Protein AF-A0A428Q8V4-F1 (afdb_monomer_lite)

Structure (mmCIF, N/CA/C/O backbone):
data_AF-A0A428Q8V4-F1
#
_entry.id   AF-A0A428Q8V4-F1
#
loop_
_atom_site.group_PDB
_atom_site.id
_atom_site.type_symbol
_atom_site.label_atom_id
_atom_site.label_alt_id
_atom_site.label_comp_id
_atom_site.label_asym_id
_atom_site.label_entity_id
_atom_site.label_seq_id
_atom_site.pdbx_PDB_ins_code
_atom_site.Cartn_x
_atom_site.Cartn_y
_atom_site.Cartn_z
_atom_site.occupancy
_atom_site.B_iso_or_equiv
_atom_site.auth_seq_id
_atom_site.auth_comp_id
_atom_site.auth_asym_id
_atom_site.auth_atom_id
_atom_site.pdbx_PDB_model_num
ATOM 1 N N . MET A 1 1 ? 21.895 -43.239 13.508 1.00 35.09 1 MET A N 1
ATOM 2 C CA . MET A 1 1 ? 21.664 -44.530 12.826 1.00 35.09 1 MET A CA 1
ATOM 3 C C . MET A 1 1 ? 20.387 -45.112 13.403 1.00 35.09 1 MET A C 1
ATOM 5 O O . MET A 1 1 ? 20.107 -44.777 14.545 1.00 35.09 1 MET A O 1
ATOM 9 N N . ASP A 1 2 ? 19.662 -45.888 12.592 1.00 26.00 2 ASP A N 1
ATOM 10 C CA . ASP A 1 2 ? 18.265 -46.369 12.733 1.00 26.00 2 ASP A CA 1
ATOM 11 C C . ASP A 1 2 ? 17.255 -45.372 12.103 1.00 26.00 2 ASP A C 1
ATOM 13 O O . ASP A 1 2 ? 16.998 -44.327 12.693 1.00 26.00 2 ASP A O 1
ATOM 17 N N . LEU A 1 3 ? 16.828 -45.439 10.816 1.00 24.33 3 LEU A N 1
ATOM 18 C CA . LEU A 1 3 ? 16.211 -46.515 9.981 1.00 24.33 3 LEU A CA 1
ATOM 19 C C . LEU A 1 3 ? 14.931 -47.042 10.673 1.00 24.33 3 LEU A C 1
ATOM 21 O O . LEU A 1 3 ? 15.019 -47.452 11.819 1.00 24.33 3 LEU A O 1
ATOM 25 N N . ILE A 1 4 ? 13.697 -46.999 10.139 1.00 26.09 4 ILE A N 1
ATOM 26 C CA . ILE A 1 4 ? 13.080 -47.538 8.895 1.00 26.09 4 ILE A CA 1
ATOM 27 C C . ILE A 1 4 ? 11.633 -46.957 8.871 1.00 26.09 4 ILE A C 1
ATOM 29 O O . ILE A 1 4 ? 11.017 -46.879 9.930 1.00 26.09 4 ILE A O 1
ATOM 33 N N . SER A 1 5 ? 11.186 -46.218 7.845 1.00 28.16 5 SER A N 1
ATOM 34 C CA . SER A 1 5 ? 10.314 -46.605 6.703 1.00 28.16 5 SER A CA 1
ATOM 35 C C . SER A 1 5 ? 9.019 -47.388 6.993 1.00 28.16 5 SER A C 1
ATOM 37 O O . SER A 1 5 ? 8.978 -48.210 7.897 1.00 28.16 5 SER A O 1
ATOM 39 N N . ASP A 1 6 ? 8.004 -47.100 6.156 1.00 26.20 6 ASP A N 1
ATOM 40 C CA . ASP A 1 6 ? 6.849 -47.924 5.719 1.00 26.20 6 ASP A CA 1
ATOM 41 C C . ASP A 1 6 ? 5.503 -47.184 5.876 1.00 26.20 6 ASP A C 1
ATOM 43 O O . ASP A 1 6 ? 5.259 -46.534 6.884 1.00 26.20 6 ASP A O 1
ATOM 47 N N . LEU A 1 7 ? 4.549 -47.201 4.940 1.00 25.17 7 LEU A N 1
ATOM 48 C CA . LEU A 1 7 ? 4.432 -47.819 3.616 1.00 25.17 7 LEU A CA 1
ATOM 49 C C . LEU A 1 7 ? 3.249 -47.143 2.884 1.00 25.17 7 LEU A C 1
ATOM 51 O O . LEU A 1 7 ? 2.347 -46.582 3.505 1.00 25.17 7 LEU A O 1
ATOM 55 N N . CYS A 1 8 ? 3.286 -47.210 1.555 1.00 25.08 8 CYS A N 1
ATOM 56 C CA . CYS A 1 8 ? 2.258 -46.788 0.599 1.00 25.08 8 CYS A CA 1
ATOM 57 C C . CYS A 1 8 ? 0.903 -47.502 0.812 1.00 25.08 8 CYS A C 1
ATOM 59 O O . CYS A 1 8 ? 0.906 -48.625 1.297 1.00 25.08 8 CYS A O 1
ATOM 61 N N . ASP A 1 9 ? -0.226 -46.945 0.340 1.00 25.14 9 ASP A N 1
ATOM 62 C CA . ASP A 1 9 ? -0.860 -47.417 -0.910 1.00 25.14 9 ASP A CA 1
ATOM 63 C C . ASP A 1 9 ? -2.085 -46.583 -1.367 1.00 25.14 9 ASP A C 1
ATOM 65 O O . ASP A 1 9 ? -2.703 -45.810 -0.639 1.00 25.14 9 ASP A O 1
ATOM 69 N N . THR A 1 10 ? -2.356 -46.771 -2.651 1.00 33.97 10 THR A N 1
ATOM 70 C CA . THR A 1 10 ? -3.153 -46.102 -3.678 1.00 33.97 10 THR A CA 1
ATOM 71 C C . THR A 1 10 ? -4.682 -46.283 -3.625 1.00 33.97 10 THR A C 1
ATOM 73 O O . THR A 1 10 ? -5.183 -47.324 -3.210 1.00 33.97 10 THR A O 1
ATOM 76 N N . ARG A 1 11 ? -5.434 -45.312 -4.192 1.00 23.89 11 ARG A N 1
ATOM 77 C CA . ARG A 1 11 ? -6.401 -45.489 -5.318 1.00 23.89 11 ARG A CA 1
ATOM 78 C C . ARG A 1 11 ? -7.173 -44.196 -5.659 1.00 23.89 11 ARG A C 1
ATOM 80 O O . ARG A 1 11 ? -7.637 -43.476 -4.787 1.00 23.89 11 ARG A O 1
ATOM 87 N N . SER A 1 12 ? -7.304 -43.935 -6.964 1.00 32.03 12 SER A N 1
ATOM 88 C CA . SER A 1 12 ? -8.074 -42.851 -7.615 1.00 32.03 12 SER A CA 1
ATOM 89 C C . SER A 1 12 ? -9.584 -43.188 -7.689 1.00 32.03 12 SER A C 1
ATOM 91 O O . SER A 1 12 ? -9.923 -44.363 -7.539 1.00 32.03 12 SER A O 1
ATOM 93 N N . PRO A 1 13 ? -10.495 -42.225 -7.967 1.00 29.62 13 PRO A N 1
ATOM 94 C CA . PRO A 1 13 ? -10.868 -41.985 -9.370 1.00 29.62 13 PRO A CA 1
ATOM 95 C C . PRO A 1 13 ? -11.155 -40.515 -9.755 1.00 29.62 13 PRO A C 1
ATOM 97 O O . PRO A 1 13 ? -11.486 -39.661 -8.938 1.00 29.62 13 PRO A O 1
ATOM 100 N N . ARG A 1 14 ? -11.055 -40.258 -11.067 1.00 30.27 14 ARG A N 1
ATOM 101 C CA . ARG A 1 14 ? -11.573 -39.087 -11.797 1.00 30.27 14 ARG A CA 1
ATOM 102 C C . ARG A 1 14 ? -13.083 -38.902 -11.580 1.00 30.27 14 ARG A C 1
ATOM 104 O O . ARG A 1 14 ? -13.797 -39.853 -11.868 1.00 30.27 14 ARG A O 1
ATOM 111 N N . THR A 1 15 ? -13.538 -37.670 -11.312 1.00 27.33 15 THR A N 1
ATOM 112 C CA . THR A 1 15 ? -14.607 -37.007 -12.096 1.00 27.33 15 THR A CA 1
ATOM 113 C C . THR A 1 15 ? -14.702 -35.502 -11.819 1.00 27.33 15 THR A C 1
ATOM 115 O O . THR A 1 15 ? -14.606 -35.056 -10.684 1.00 27.33 15 THR A O 1
ATOM 118 N N . GLU A 1 16 ? -14.959 -34.787 -12.913 1.00 26.05 16 GLU A N 1
ATOM 119 C CA . GLU A 1 16 ? -15.768 -33.571 -13.055 1.00 26.05 16 GLU A CA 1
ATOM 120 C C . GLU A 1 16 ? -15.261 -32.185 -12.632 1.00 26.05 16 GLU A C 1
ATOM 122 O O . GLU A 1 16 ? -14.952 -31.856 -11.491 1.00 26.05 16 GLU A O 1
ATOM 127 N N . ALA A 1 17 ? -15.266 -31.344 -13.669 1.00 33.75 17 ALA A N 1
ATOM 128 C CA . ALA A 1 17 ? -15.180 -29.907 -13.664 1.00 33.75 17 ALA A CA 1
ATOM 129 C C . ALA A 1 17 ? -16.224 -29.278 -12.738 1.00 33.75 17 ALA A C 1
ATOM 131 O O . ALA A 1 17 ? -17.420 -29.525 -12.871 1.00 33.75 17 ALA A O 1
ATOM 132 N N . ASN A 1 18 ? -15.777 -28.343 -11.904 1.00 27.55 18 ASN A N 1
ATOM 133 C CA . ASN A 1 18 ? -16.621 -27.221 -11.547 1.00 27.55 18 ASN A CA 1
ATOM 134 C C . ASN A 1 18 ? -15.783 -25.952 -11.391 1.00 27.55 18 ASN A C 1
ATOM 136 O O . ASN A 1 18 ? -14.827 -25.880 -10.621 1.00 27.55 18 ASN A O 1
ATOM 140 N N . SER A 1 19 ? -16.153 -24.959 -12.193 1.00 33.62 19 SER A N 1
ATOM 141 C CA . SER A 1 19 ? -15.633 -23.598 -12.210 1.00 33.62 19 SER A CA 1
ATOM 142 C C . SER A 1 19 ? -16.067 -22.884 -10.925 1.00 33.62 19 SER A C 1
ATOM 144 O O . SER A 1 19 ? -17.045 -22.140 -10.906 1.00 33.62 19 SER A O 1
ATOM 146 N N . GLY A 1 20 ? -15.336 -23.116 -9.839 1.00 24.53 20 GLY A N 1
ATOM 147 C CA . GLY A 1 20 ? -15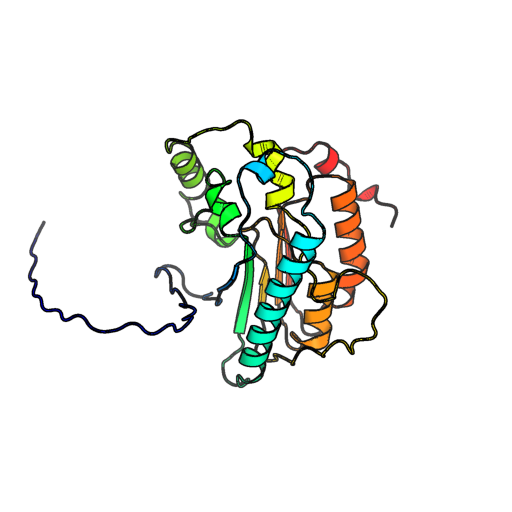.396 -22.311 -8.626 1.00 24.53 20 GLY A CA 1
ATOM 148 C C . GLY A 1 20 ? -14.075 -21.575 -8.469 1.00 24.53 20 GLY A C 1
ATOM 149 O O . GLY A 1 20 ? -13.034 -22.206 -8.315 1.00 24.53 20 GLY A O 1
ATOM 150 N N . LYS A 1 21 ? -14.092 -20.240 -8.514 1.00 28.53 21 LYS A N 1
ATOM 151 C CA . LYS A 1 21 ? -12.947 -19.424 -8.094 1.00 28.53 21 LYS A CA 1
ATOM 152 C C . LYS A 1 21 ? -12.754 -19.614 -6.588 1.00 28.53 21 LYS A C 1
ATOM 154 O O . LYS A 1 21 ? -13.303 -18.867 -5.790 1.00 28.53 21 LYS A O 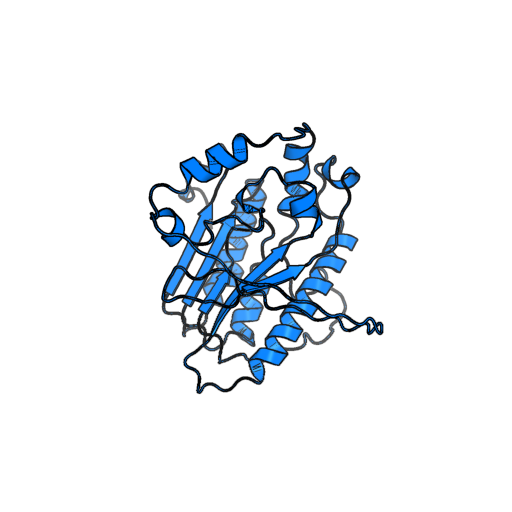1
ATOM 159 N N . THR A 1 22 ? -12.019 -20.646 -6.196 1.00 21.61 22 THR A N 1
ATOM 160 C CA . THR A 1 22 ? -11.589 -20.850 -4.813 1.00 21.61 22 THR A CA 1
ATOM 161 C C . THR A 1 22 ? -10.328 -20.034 -4.570 1.00 21.61 22 THR A C 1
ATOM 163 O O . THR A 1 22 ? -9.250 -20.409 -5.031 1.00 21.61 22 THR A O 1
ATOM 166 N N . CYS A 1 23 ? -10.453 -18.929 -3.836 1.00 24.70 23 CYS A N 1
ATOM 167 C CA . CYS A 1 23 ? -9.310 -18.293 -3.191 1.00 24.70 23 CYS A CA 1
ATOM 168 C C . CYS A 1 23 ? -8.783 -19.265 -2.126 1.00 24.70 23 CYS A C 1
ATOM 170 O O . CYS A 1 23 ? -9.461 -19.530 -1.134 1.00 24.70 23 CYS A O 1
ATOM 172 N N . ARG A 1 24 ? -7.603 -19.852 -2.353 1.00 23.28 24 ARG A N 1
ATOM 173 C CA . ARG A 1 24 ? -6.928 -20.685 -1.353 1.00 23.28 24 ARG A CA 1
ATOM 174 C C . ARG A 1 24 ? -6.189 -19.777 -0.372 1.00 23.28 24 ARG A C 1
ATOM 176 O O . ARG A 1 24 ? -5.237 -19.111 -0.759 1.00 23.28 24 ARG A O 1
ATOM 183 N N . LEU A 1 25 ? -6.603 -19.797 0.893 1.00 25.39 25 LEU A N 1
ATOM 184 C CA . LEU A 1 25 ? -5.755 -19.406 2.018 1.00 25.39 25 LEU A CA 1
ATOM 185 C C . LEU A 1 25 ? -4.621 -20.436 2.112 1.00 25.39 25 LEU A C 1
ATOM 187 O O . LEU A 1 25 ? -4.834 -21.565 2.550 1.00 25.39 25 LEU A O 1
ATOM 191 N N . SER A 1 26 ? -3.433 -20.091 1.625 1.00 29.64 26 SER A N 1
ATOM 192 C CA . SER A 1 26 ? -2.239 -20.914 1.808 1.00 29.64 26 SER A CA 1
ATOM 193 C C . SER A 1 26 ? -1.630 -20.618 3.177 1.00 29.64 26 SER A C 1
ATOM 195 O O . SER A 1 26 ? -1.032 -19.563 3.370 1.00 29.64 26 SER A O 1
ATOM 197 N N . ALA A 1 27 ? -1.773 -21.551 4.118 1.00 27.75 27 ALA A N 1
ATOM 198 C CA . ALA A 1 27 ? -0.956 -21.583 5.326 1.00 27.75 27 ALA A CA 1
ATOM 199 C C . ALA A 1 27 ? 0.460 -22.050 4.948 1.00 27.75 27 ALA A C 1
ATOM 201 O O . ALA A 1 27 ? 0.615 -23.129 4.372 1.00 27.75 27 ALA A O 1
ATOM 202 N N . LEU A 1 28 ? 1.485 -21.249 5.245 1.00 31.53 28 LEU A N 1
ATOM 203 C CA . LEU A 1 28 ? 2.886 -21.620 5.044 1.00 31.53 28 LEU A CA 1
ATOM 204 C C . LEU A 1 28 ? 3.621 -21.729 6.389 1.00 31.53 28 LEU A C 1
ATOM 206 O O . LEU A 1 28 ? 3.603 -20.799 7.182 1.00 31.53 28 LEU A O 1
ATOM 210 N N . SER A 1 29 ? 4.262 -22.893 6.555 1.00 28.73 29 SER A N 1
ATOM 211 C CA . SER A 1 29 ? 5.393 -23.310 7.409 1.00 28.73 29 SER A CA 1
ATOM 212 C C . SER A 1 29 ? 5.424 -22.987 8.926 1.00 28.73 29 SER A C 1
ATOM 214 O O . SER A 1 29 ? 5.207 -21.851 9.338 1.00 28.73 29 SER A O 1
ATOM 216 N N . PRO A 1 30 ? 5.789 -23.960 9.793 1.00 30.27 30 PRO A N 1
ATOM 217 C CA . PRO A 1 30 ? 5.655 -23.841 11.241 1.00 30.27 30 PRO A CA 1
ATOM 218 C C . PRO A 1 30 ? 6.962 -23.441 11.946 1.00 30.27 30 PRO A C 1
ATOM 220 O O . PRO A 1 30 ? 7.512 -24.257 12.671 1.00 30.27 30 PRO A O 1
ATOM 223 N N . VAL A 1 31 ? 7.467 -22.209 11.809 1.00 33.78 31 VAL A N 1
ATOM 224 C CA . VAL A 1 31 ? 8.467 -21.674 12.768 1.00 33.78 31 VAL A CA 1
ATOM 225 C C . VAL A 1 31 ? 8.355 -20.146 12.891 1.00 33.78 31 VAL A C 1
ATOM 227 O O . VAL A 1 31 ? 9.074 -19.410 12.220 1.00 33.78 31 VAL A O 1
ATOM 230 N N . CYS A 1 32 ? 7.413 -19.692 13.729 1.00 32.31 32 CYS A N 1
ATOM 231 C CA . CYS A 1 32 ? 7.571 -18.641 14.752 1.00 32.31 32 CYS A CA 1
ATOM 232 C C . CYS A 1 32 ? 6.211 -18.317 15.404 1.00 32.31 32 CYS A C 1
ATOM 234 O O . CYS A 1 32 ? 5.299 -17.804 14.764 1.00 32.31 32 CYS A O 1
ATOM 236 N N . ARG A 1 33 ? 6.089 -18.642 16.695 1.00 33.69 33 ARG A N 1
ATOM 237 C CA . ARG A 1 33 ? 5.094 -18.093 17.640 1.00 33.69 33 ARG A CA 1
ATOM 238 C C . ARG A 1 33 ? 5.435 -16.592 17.776 1.00 33.69 33 ARG A C 1
ATOM 240 O O . ARG A 1 33 ? 6.609 -16.310 17.970 1.00 33.69 33 ARG A O 1
ATOM 247 N N . ASP A 1 34 ? 4.613 -15.564 17.561 1.00 37.44 34 ASP A N 1
ATOM 248 C CA . ASP A 1 34 ? 3.190 -15.352 17.846 1.00 37.44 34 ASP A CA 1
ATOM 249 C C . ASP A 1 34 ? 2.567 -14.248 16.948 1.00 37.44 34 ASP A C 1
ATOM 251 O O . ASP A 1 34 ? 1.812 -13.403 17.420 1.00 37.44 34 ASP A O 1
ATOM 255 N N . TRP A 1 35 ? 2.850 -14.220 15.641 1.00 45.16 35 TRP A N 1
ATOM 256 C CA . TRP A 1 35 ? 2.216 -13.249 14.729 1.00 45.16 35 TRP A CA 1
ATOM 257 C C . TRP A 1 35 ? 1.820 -13.892 13.393 1.00 45.16 35 TRP A C 1
ATOM 259 O O . TRP A 1 35 ? 2.365 -13.586 12.337 1.00 45.16 35 TRP A O 1
ATOM 269 N N . GLN A 1 36 ? 0.850 -14.812 13.427 1.00 54.88 36 GLN A N 1
ATOM 270 C CA . GLN A 1 36 ? 0.144 -15.246 12.215 1.00 54.88 36 GLN A CA 1
ATOM 271 C C . GLN A 1 36 ? -0.863 -14.163 11.814 1.00 54.88 36 GLN A C 1
ATOM 273 O O . GLN A 1 36 ? -2.026 -14.186 12.213 1.00 54.88 36 GLN A O 1
ATOM 278 N N . HIS A 1 37 ? -0.406 -13.176 11.053 1.00 68.06 37 HIS A N 1
ATOM 279 C CA . HIS A 1 37 ? -1.291 -12.208 10.416 1.00 68.06 37 HIS A CA 1
ATOM 280 C C . HIS A 1 37 ? -1.802 -12.798 9.093 1.00 68.06 37 HIS A C 1
ATOM 282 O O . HIS A 1 37 ? -0.983 -13.183 8.257 1.00 68.06 37 HIS A O 1
ATOM 288 N N . PRO A 1 38 ? -3.121 -12.926 8.864 1.00 77.06 38 PRO A N 1
ATOM 289 C CA . PRO A 1 38 ? -3.621 -13.298 7.547 1.00 77.06 38 PRO A CA 1
ATOM 290 C C . PRO A 1 38 ? -3.198 -12.271 6.493 1.00 77.06 38 PRO A C 1
ATOM 292 O O . PRO A 1 38 ? -3.459 -11.074 6.627 1.00 77.06 38 PRO A O 1
ATOM 295 N N . SER A 1 39 ? -2.573 -12.778 5.430 1.00 82.69 39 SER A N 1
ATOM 296 C CA . SER A 1 39 ? -2.117 -11.994 4.285 1.00 82.69 39 SER A CA 1
ATOM 297 C C . SER A 1 39 ? -3.133 -12.051 3.149 1.00 82.69 39 SER A C 1
ATOM 299 O O . SER A 1 39 ? -3.530 -13.130 2.698 1.00 82.69 39 SER A O 1
ATOM 301 N N . PHE A 1 40 ? -3.573 -10.882 2.684 1.00 89.38 40 PHE A N 1
ATOM 302 C CA . PHE A 1 40 ? -4.499 -10.725 1.571 1.00 89.38 40 PHE A CA 1
ATOM 303 C C . PHE A 1 40 ? -3.778 -10.153 0.349 1.00 89.38 40 PHE A C 1
ATOM 305 O O . PHE A 1 40 ? -3.400 -8.981 0.298 1.00 89.38 40 PHE A O 1
ATOM 312 N N . ARG A 1 41 ? -3.613 -11.007 -0.662 1.00 88.56 41 ARG A N 1
ATOM 313 C CA . ARG A 1 41 ? -2.883 -10.705 -1.893 1.00 88.56 41 ARG A CA 1
ATOM 314 C C . ARG A 1 41 ? -3.844 -10.308 -3.014 1.00 88.56 41 ARG A C 1
ATOM 316 O O . ARG A 1 41 ? -4.677 -11.108 -3.434 1.00 88.56 41 ARG A O 1
ATOM 323 N N . ILE A 1 42 ? -3.698 -9.095 -3.539 1.00 90.62 42 ILE A N 1
ATOM 324 C CA . ILE A 1 42 ? -4.498 -8.576 -4.654 1.00 90.62 42 ILE A CA 1
ATOM 325 C C . ILE A 1 42 ? -3.732 -8.762 -5.963 1.00 90.62 42 ILE A C 1
ATOM 327 O O . ILE A 1 42 ? -2.735 -8.084 -6.221 1.00 90.62 42 ILE A O 1
ATOM 331 N N . GLU A 1 43 ? -4.232 -9.651 -6.818 1.00 91.31 43 GLU A N 1
ATOM 332 C CA . GLU A 1 43 ? -3.677 -9.875 -8.153 1.00 91.31 43 GLU A CA 1
ATOM 333 C C . GLU A 1 43 ? -4.217 -8.858 -9.167 1.00 91.31 43 GLU A C 1
ATOM 335 O O . GLU A 1 43 ? -5.388 -8.874 -9.547 1.00 91.31 43 GLU A O 1
ATOM 340 N N . LEU A 1 44 ? -3.344 -7.966 -9.625 1.00 90.56 44 LEU A N 1
ATOM 341 C CA . LEU A 1 44 ? -3.602 -6.964 -10.654 1.00 90.56 44 LEU A CA 1
ATOM 342 C C . LEU A 1 44 ? -3.467 -7.548 -12.067 1.00 90.56 44 LEU A C 1
ATOM 344 O O . LEU A 1 44 ? -3.054 -8.690 -12.274 1.00 90.56 44 LEU A O 1
ATOM 348 N N . ALA A 1 45 ? -3.804 -6.746 -13.081 1.00 89.38 45 ALA A N 1
ATOM 349 C CA . ALA A 1 45 ? -3.738 -7.193 -14.465 1.00 89.38 45 ALA A CA 1
ATOM 350 C C . ALA A 1 45 ? -2.301 -7.553 -14.883 1.00 89.38 45 ALA A C 1
ATOM 352 O O . ALA A 1 45 ? -1.351 -6.809 -14.624 1.00 89.38 45 ALA A O 1
ATOM 353 N N . ARG A 1 46 ? -2.163 -8.683 -15.583 1.00 87.19 46 ARG A N 1
ATOM 354 C CA . ARG A 1 46 ? -0.922 -9.105 -16.248 1.00 87.19 46 ARG A CA 1
ATOM 355 C C . ARG A 1 46 ? -0.518 -8.103 -17.331 1.00 87.19 46 ARG A C 1
ATOM 357 O O . ARG A 1 46 ? -1.381 -7.497 -17.967 1.00 87.19 46 ARG A O 1
ATOM 364 N N . TYR A 1 47 ? 0.781 -7.968 -17.559 1.00 79.94 47 TYR A N 1
ATOM 365 C CA . TYR A 1 47 ? 1.367 -7.186 -18.649 1.00 79.94 47 TYR A CA 1
ATOM 366 C C . TYR A 1 47 ? 2.414 -8.008 -19.404 1.00 79.94 47 TYR A C 1
ATOM 368 O O . TYR A 1 47 ? 2.716 -9.131 -19.020 1.00 79.94 47 TYR A O 1
ATOM 376 N N . THR A 1 48 ? 2.933 -7.492 -20.519 1.00 76.38 48 THR A N 1
ATOM 377 C CA . THR A 1 48 ? 3.835 -8.231 -21.424 1.00 76.38 48 THR A CA 1
ATOM 378 C C . THR A 1 48 ? 5.252 -7.656 -21.418 1.00 76.38 48 THR A C 1
ATOM 380 O O . THR A 1 48 ? 5.441 -6.465 -21.175 1.00 76.38 48 THR A O 1
ATOM 383 N N . CYS A 1 49 ? 6.263 -8.458 -21.771 1.00 66.12 49 CYS A N 1
ATOM 384 C CA . CYS A 1 49 ? 7.662 -8.006 -21.867 1.00 66.12 49 CYS A CA 1
ATOM 385 C C . CYS A 1 49 ? 7.882 -6.824 -22.830 1.00 66.12 49 CYS A C 1
ATOM 387 O O . CYS A 1 49 ? 8.829 -6.052 -22.661 1.00 66.12 49 CYS A O 1
ATOM 389 N N . SER A 1 50 ? 7.018 -6.656 -23.838 1.00 66.50 50 SER A N 1
ATOM 390 C CA . SER A 1 50 ? 7.052 -5.481 -24.717 1.00 66.50 50 SER A CA 1
ATOM 391 C C . SER A 1 50 ? 6.861 -4.186 -23.924 1.00 66.50 50 SER A C 1
ATOM 393 O O . SER A 1 50 ? 7.570 -3.222 -24.178 1.00 66.50 50 SER A O 1
ATOM 395 N N . THR A 1 51 ? 6.006 -4.196 -22.898 1.00 60.59 51 THR A N 1
ATOM 396 C CA . THR A 1 51 ? 5.781 -3.049 -22.001 1.00 60.59 51 THR A CA 1
ATOM 397 C C . THR A 1 51 ? 6.899 -2.844 -20.974 1.00 60.59 51 THR A C 1
ATOM 399 O O . THR A 1 51 ? 7.053 -1.747 -20.462 1.00 60.59 51 THR A O 1
ATOM 402 N N . CYS A 1 52 ? 7.739 -3.853 -20.715 1.00 63.25 52 CYS A N 1
ATOM 403 C CA . CYS A 1 52 ? 8.910 -3.728 -19.833 1.00 63.25 52 CYS A CA 1
ATOM 404 C C . CYS A 1 52 ? 10.060 -2.940 -20.466 1.00 63.25 52 CYS A C 1
ATOM 406 O O . CYS A 1 52 ? 10.921 -2.417 -19.768 1.00 63.25 52 CYS A O 1
ATOM 408 N N . SER A 1 53 ? 10.123 -2.913 -21.799 1.00 57.53 53 SER A N 1
ATOM 409 C CA . SER A 1 53 ? 11.250 -2.312 -22.522 1.00 57.53 53 SER A CA 1
ATOM 410 C C . SER A 1 53 ? 11.142 -0.787 -22.619 1.00 57.53 53 SER A C 1
ATOM 412 O O . SER A 1 53 ? 12.139 -0.126 -22.922 1.00 57.53 53 SER A O 1
ATOM 414 N N . TYR A 1 54 ? 9.953 -0.240 -22.352 1.00 60.22 54 TYR A N 1
ATOM 415 C CA . TYR A 1 54 ? 9.683 1.188 -22.396 1.00 60.22 54 TYR A CA 1
ATOM 416 C C . TYR A 1 54 ? 9.629 1.751 -20.974 1.00 60.22 54 TYR A C 1
ATOM 418 O O . TYR A 1 54 ? 8.964 1.172 -20.120 1.00 60.22 54 TYR A O 1
ATOM 426 N N . PRO A 1 55 ? 10.295 2.886 -20.713 1.00 58.88 55 PRO A N 1
ATOM 427 C CA . PRO A 1 55 ? 10.254 3.552 -19.416 1.00 58.88 55 PRO A CA 1
ATOM 428 C C . PRO A 1 55 ? 8.909 4.248 -19.156 1.00 58.88 55 PRO A C 1
ATOM 430 O O . PRO A 1 55 ? 8.789 4.975 -18.174 1.00 58.88 55 PRO A O 1
ATOM 433 N N . GLU A 1 56 ? 7.913 4.090 -20.026 1.00 61.66 56 GLU A N 1
ATOM 434 C CA . GLU A 1 56 ? 6.644 4.788 -19.882 1.00 61.66 56 GLU A CA 1
ATOM 435 C C . GLU A 1 56 ? 5.821 4.212 -18.716 1.00 61.66 56 GLU A C 1
ATOM 437 O O . GLU A 1 56 ? 5.811 2.995 -18.494 1.00 61.66 56 GLU A O 1
ATOM 442 N N . PRO A 1 57 ? 5.154 5.079 -17.934 1.00 68.25 57 PRO A N 1
ATOM 443 C CA . PRO A 1 57 ? 4.285 4.659 -16.841 1.00 68.25 57 PRO A CA 1
ATOM 444 C C . PRO A 1 57 ? 3.092 3.837 -17.351 1.00 68.25 57 PRO A C 1
ATOM 446 O O . PRO A 1 57 ? 2.843 3.723 -18.551 1.00 68.25 57 PRO A O 1
ATOM 449 N N . GLU A 1 58 ? 2.329 3.246 -16.427 1.00 78.06 58 GLU A N 1
ATOM 450 C CA . GLU A 1 58 ? 1.073 2.589 -16.793 1.00 78.06 58 GLU A CA 1
ATOM 451 C C . GLU A 1 58 ? 0.165 3.557 -17.563 1.00 78.06 58 GLU A C 1
ATOM 453 O O . GLU A 1 58 ? -0.120 4.657 -17.091 1.00 78.06 58 GLU A O 1
ATOM 458 N N . ASP A 1 59 ? -0.316 3.137 -18.735 1.00 82.50 59 ASP A N 1
ATOM 459 C CA . ASP A 1 59 ? -1.303 3.921 -19.469 1.00 82.50 59 ASP A CA 1
ATOM 460 C C . ASP A 1 59 ? -2.602 4.070 -18.653 1.00 82.50 59 ASP A C 1
ATOM 462 O O . ASP A 1 59 ? -2.933 3.252 -17.784 1.00 82.50 59 ASP A O 1
ATOM 466 N N . GLY A 1 60 ? -3.379 5.113 -18.952 1.00 83.69 60 GLY A N 1
ATOM 467 C CA . GLY A 1 60 ? -4.600 5.418 -18.204 1.00 83.69 60 GLY A CA 1
ATOM 468 C C . GLY A 1 60 ? -5.634 4.282 -18.201 1.00 83.69 60 GLY A C 1
ATOM 469 O O . GLY A 1 60 ? -6.365 4.122 -17.221 1.00 83.69 60 GLY A O 1
ATOM 470 N N . ALA A 1 61 ? -5.685 3.451 -19.250 1.00 86.00 61 ALA A N 1
ATOM 471 C CA . ALA A 1 61 ? -6.603 2.314 -19.313 1.00 86.00 61 ALA A CA 1
ATOM 472 C C . ALA A 1 61 ? -6.172 1.187 -18.359 1.00 86.00 61 ALA A C 1
ATOM 474 O O . ALA A 1 61 ? -7.008 0.609 -17.657 1.00 86.00 61 ALA A O 1
ATOM 475 N N . THR A 1 62 ? -4.870 0.916 -18.279 1.00 86.19 62 THR A N 1
ATOM 476 C CA . THR A 1 62 ? -4.258 -0.001 -17.318 1.00 86.19 62 THR A CA 1
ATOM 477 C C . THR A 1 62 ? -4.491 0.486 -15.893 1.00 86.19 62 THR A C 1
ATOM 479 O O . THR A 1 62 ? -4.958 -0.296 -15.061 1.00 86.19 62 THR A O 1
ATOM 482 N N . VAL A 1 63 ? -4.229 1.768 -15.610 1.00 86.25 63 VAL A N 1
ATOM 483 C CA . VAL A 1 63 ? -4.455 2.355 -14.279 1.00 86.25 63 VAL A CA 1
ATOM 484 C C . VAL A 1 63 ? -5.916 2.187 -13.869 1.00 86.25 63 VAL A C 1
ATOM 486 O O . VAL A 1 63 ? -6.201 1.655 -12.794 1.00 86.25 63 VAL A O 1
ATOM 489 N N . ALA A 1 64 ? -6.854 2.541 -14.753 1.00 86.69 64 ALA A N 1
ATOM 490 C CA . ALA A 1 64 ? -8.282 2.395 -14.494 1.00 86.69 64 ALA A CA 1
ATOM 491 C C . ALA A 1 64 ? -8.689 0.932 -14.252 1.00 86.69 64 ALA A C 1
ATOM 493 O O . ALA A 1 64 ? -9.501 0.650 -13.367 1.00 86.69 64 ALA A O 1
ATOM 494 N N . ARG A 1 65 ? -8.125 -0.017 -15.010 1.00 88.94 65 ARG A N 1
ATOM 495 C CA . ARG A 1 65 ? -8.381 -1.453 -14.828 1.00 88.94 65 ARG A CA 1
ATOM 496 C C . ARG A 1 65 ? -7.857 -1.953 -13.483 1.00 88.94 65 ARG A C 1
ATOM 498 O O . ARG A 1 65 ? -8.599 -2.617 -12.762 1.00 88.94 65 ARG A O 1
ATOM 505 N N . ASN A 1 66 ? -6.620 -1.620 -13.135 1.00 90.50 66 ASN A N 1
ATOM 506 C CA . ASN A 1 66 ? -5.997 -2.037 -11.881 1.00 90.50 66 ASN A CA 1
ATOM 507 C C . ASN A 1 66 ? -6.711 -1.427 -10.668 1.00 90.50 66 ASN A C 1
ATOM 509 O O . ASN A 1 66 ? -6.966 -2.143 -9.704 1.00 90.50 66 ASN A O 1
ATOM 513 N N . ASN A 1 67 ? -7.134 -0.161 -10.737 1.00 90.19 67 ASN A N 1
ATOM 514 C CA . ASN A 1 67 ? -7.906 0.468 -9.661 1.00 90.19 67 ASN A CA 1
ATOM 515 C C . ASN A 1 67 ? -9.292 -0.176 -9.496 1.00 90.19 67 ASN A C 1
ATOM 517 O O . ASN A 1 67 ? -9.764 -0.330 -8.373 1.00 90.19 67 ASN A O 1
ATOM 521 N N . ARG A 1 68 ? -9.938 -0.634 -10.583 1.00 89.56 68 ARG A N 1
ATOM 522 C CA . ARG A 1 68 ? -11.188 -1.414 -10.484 1.00 89.56 68 ARG A CA 1
ATOM 523 C C . ARG A 1 68 ? -10.980 -2.759 -9.790 1.00 89.56 68 ARG A C 1
ATOM 525 O O . ARG A 1 68 ? -11.789 -3.111 -8.937 1.00 89.56 68 ARG A O 1
ATOM 532 N N . ILE A 1 69 ? -9.920 -3.490 -10.148 1.00 92.00 69 ILE A N 1
ATOM 533 C CA . ILE A 1 69 ? -9.571 -4.773 -9.512 1.00 92.00 69 ILE A CA 1
ATOM 534 C C . ILE A 1 69 ? -9.306 -4.554 -8.023 1.00 92.00 69 ILE A C 1
ATOM 536 O O . ILE A 1 69 ? -9.937 -5.192 -7.184 1.00 92.00 69 ILE A O 1
ATOM 540 N N . PHE A 1 70 ? -8.430 -3.599 -7.713 1.00 91.94 70 PHE A N 1
ATOM 541 C CA . PHE A 1 70 ? -8.067 -3.228 -6.355 1.00 91.94 70 PHE A CA 1
ATOM 542 C C . PHE A 1 70 ? -9.291 -2.868 -5.511 1.00 91.94 70 PHE A C 1
ATOM 544 O O . PHE A 1 70 ? -9.525 -3.469 -4.464 1.00 91.94 70 PHE A O 1
ATOM 551 N N . LYS A 1 71 ? -10.122 -1.946 -6.009 1.00 90.94 71 LYS A N 1
ATOM 552 C CA . LYS A 1 71 ? -11.349 -1.527 -5.335 1.00 90.94 71 LYS A CA 1
ATOM 553 C C . LYS A 1 71 ? -12.282 -2.706 -5.080 1.00 90.94 71 LYS A C 1
ATOM 555 O O . LYS A 1 71 ? -12.759 -2.858 -3.966 1.00 90.94 71 LYS A O 1
ATOM 560 N N . SER A 1 72 ? -12.534 -3.536 -6.091 1.00 91.12 72 SER A N 1
ATOM 561 C CA . SER A 1 72 ? -13.427 -4.689 -5.944 1.00 91.12 72 SER A CA 1
ATOM 562 C C . SER A 1 72 ? -12.914 -5.681 -4.900 1.00 91.12 72 SER A C 1
ATOM 564 O O . SER A 1 72 ? -13.714 -6.200 -4.126 1.00 91.12 72 SER A O 1
ATOM 566 N N . ALA A 1 73 ? -11.604 -5.941 -4.875 1.00 93.50 73 ALA A N 1
ATOM 567 C CA . ALA A 1 73 ? -10.989 -6.871 -3.934 1.00 93.50 73 ALA A CA 1
ATOM 568 C C . ALA A 1 73 ? -11.061 -6.351 -2.492 1.00 93.50 73 ALA A C 1
ATOM 570 O O . ALA A 1 73 ? -11.495 -7.078 -1.603 1.00 93.50 73 ALA A O 1
ATOM 571 N N . ILE A 1 74 ? -10.700 -5.081 -2.274 1.00 93.38 74 ILE A N 1
ATOM 572 C CA . ILE A 1 74 ? -10.779 -4.445 -0.956 1.00 93.38 74 ILE A CA 1
ATOM 573 C C . ILE A 1 74 ? -12.224 -4.358 -0.475 1.00 93.38 74 ILE A C 1
ATOM 575 O O . ILE A 1 74 ? -12.502 -4.746 0.650 1.00 93.38 74 ILE A O 1
ATOM 579 N N . THR A 1 75 ? -13.163 -3.907 -1.311 1.00 92.00 75 THR A N 1
ATOM 580 C CA . THR A 1 75 ? -14.573 -3.820 -0.907 1.00 92.00 75 THR A CA 1
ATOM 581 C C . THR A 1 75 ? -15.123 -5.185 -0.496 1.00 92.00 75 THR A C 1
ATOM 583 O O . THR A 1 75 ? -15.690 -5.287 0.585 1.00 92.00 75 THR A O 1
ATOM 586 N N . GLY A 1 76 ? -14.883 -6.240 -1.284 1.00 92.50 76 GLY A N 1
ATOM 587 C CA . GLY A 1 76 ? -15.335 -7.588 -0.927 1.00 92.50 76 GLY A CA 1
ATOM 588 C C . GLY A 1 76 ? -14.694 -8.120 0.360 1.00 92.50 76 GLY A C 1
ATOM 589 O O . GLY A 1 76 ? -15.369 -8.749 1.170 1.00 92.50 76 GLY A O 1
ATOM 590 N N . LEU A 1 77 ? -13.409 -7.830 0.591 1.00 94.56 77 LEU A N 1
ATOM 591 C CA . LEU A 1 77 ? -12.743 -8.182 1.847 1.00 94.56 77 LEU A CA 1
ATOM 592 C C . LEU A 1 77 ? -13.393 -7.478 3.044 1.00 94.56 77 LEU A C 1
ATOM 594 O O . LEU A 1 77 ? -13.701 -8.127 4.041 1.00 94.56 77 LEU A O 1
ATOM 598 N N . LEU A 1 78 ? -13.613 -6.166 2.948 1.00 94.12 78 LEU A N 1
ATOM 599 C CA . LEU A 1 78 ? -14.198 -5.382 4.035 1.00 94.12 78 LEU A CA 1
ATOM 600 C C . LEU A 1 78 ? -15.647 -5.797 4.317 1.00 94.12 78 LEU A C 1
ATOM 602 O O . LEU A 1 78 ? -16.035 -5.865 5.476 1.00 94.12 78 LEU A O 1
ATOM 606 N N . GLU A 1 79 ? -16.431 -6.142 3.291 1.00 92.62 79 GLU A N 1
ATOM 607 C CA . GLU A 1 79 ? -17.778 -6.705 3.464 1.00 92.62 79 GLU A CA 1
ATOM 608 C C . GLU A 1 79 ? -17.741 -7.991 4.298 1.00 92.62 79 GLU A C 1
ATOM 610 O O . GLU A 1 79 ? -18.478 -8.109 5.277 1.00 92.62 79 GLU A O 1
ATOM 615 N N . VAL A 1 80 ? -16.833 -8.920 3.985 1.00 92.69 80 VAL A N 1
ATOM 616 C CA . VAL A 1 80 ? -16.660 -10.147 4.778 1.00 92.69 80 VAL A CA 1
ATOM 617 C C . VAL A 1 80 ? -16.250 -9.813 6.211 1.00 92.69 80 VAL A C 1
ATOM 619 O O . VAL A 1 80 ? -16.908 -10.262 7.148 1.00 92.69 80 VAL A O 1
ATOM 622 N N . LEU A 1 81 ? -15.213 -8.994 6.395 1.00 92.31 81 LEU A N 1
ATOM 623 C CA . LEU A 1 81 ? -14.693 -8.647 7.722 1.00 92.31 81 LEU A CA 1
ATOM 624 C C . LEU A 1 81 ? -15.691 -7.852 8.573 1.00 92.31 81 LEU A C 1
ATOM 626 O O . LEU A 1 81 ? -15.653 -7.949 9.797 1.00 92.31 81 LEU A O 1
ATOM 630 N N . SER A 1 82 ? -16.602 -7.100 7.951 1.00 92.31 82 SER A N 1
ATOM 631 C CA . SER A 1 82 ? -17.645 -6.349 8.661 1.00 92.31 82 SER A CA 1
ATOM 632 C C . SER A 1 82 ? -18.668 -7.254 9.351 1.00 92.31 82 SER A C 1
ATOM 634 O O . SER A 1 82 ? -19.286 -6.852 10.333 1.00 92.31 82 SER A O 1
ATOM 636 N N . SER A 1 83 ? -18.820 -8.492 8.868 1.00 90.31 83 SER A N 1
ATOM 637 C CA . SER A 1 83 ? -19.725 -9.487 9.453 1.00 90.31 83 SER A CA 1
ATOM 638 C C . SER A 1 83 ? -19.114 -10.274 10.617 1.00 90.31 83 SER A C 1
ATOM 640 O O . SER A 1 83 ? -19.820 -11.042 11.268 1.00 90.31 83 SER A O 1
ATOM 642 N N . TRP A 1 84 ? -17.811 -10.122 10.876 1.00 88.88 84 TRP A N 1
ATOM 643 C CA . TRP A 1 84 ? -17.125 -10.889 11.914 1.00 88.88 84 TRP A CA 1
ATOM 644 C C . TRP A 1 84 ? -17.314 -10.233 13.286 1.00 88.88 84 TRP A C 1
ATOM 646 O O . TRP A 1 84 ? -17.188 -9.017 13.440 1.00 88.88 84 TRP A O 1
ATOM 656 N N . ASP A 1 85 ? -17.601 -11.052 14.298 1.00 74.69 85 ASP A N 1
ATOM 657 C CA . ASP A 1 85 ? -17.863 -10.582 15.657 1.00 74.69 85 ASP A CA 1
ATOM 658 C C . ASP A 1 85 ? -16.576 -10.154 16.395 1.00 74.69 85 ASP A C 1
ATOM 660 O O . ASP A 1 85 ? -15.481 -10.682 16.184 1.00 74.69 85 ASP A O 1
ATOM 664 N N . ARG A 1 86 ? -16.716 -9.185 17.306 1.00 68.69 86 ARG A N 1
ATOM 665 C CA . ARG A 1 86 ? -15.640 -8.549 18.088 1.00 68.69 86 ARG A CA 1
ATOM 666 C C . ARG A 1 86 ? -15.076 -9.448 19.196 1.00 68.69 86 ARG A C 1
ATOM 668 O O . ARG A 1 86 ? -14.124 -9.060 19.869 1.00 68.69 86 ARG A O 1
ATOM 675 N N . THR A 1 87 ? -15.653 -10.626 19.404 1.00 65.44 87 THR A N 1
ATOM 676 C CA . THR A 1 87 ? -15.343 -11.541 20.512 1.00 65.44 87 THR A CA 1
ATOM 677 C C . THR A 1 87 ? -13.996 -12.262 20.376 1.00 65.44 87 THR A C 1
ATOM 679 O O . THR A 1 87 ? -13.491 -12.789 21.365 1.00 65.44 87 THR A O 1
ATOM 682 N N . HIS A 1 88 ? -13.359 -12.238 19.200 1.00 61.41 88 HIS A N 1
ATOM 683 C CA . HIS A 1 88 ? -12.166 -13.043 18.893 1.00 61.41 88 HIS A CA 1
ATOM 684 C C . HIS A 1 88 ? -10.802 -12.328 19.019 1.00 61.41 88 HIS A C 1
ATOM 686 O O . HIS A 1 88 ? -9.839 -12.732 18.377 1.00 61.41 88 HIS A O 1
ATOM 692 N N . GLY A 1 89 ? -10.668 -11.289 19.852 1.00 69.25 89 GLY A N 1
ATOM 693 C CA . GLY A 1 89 ? -9.340 -10.750 20.214 1.00 69.25 89 GLY A CA 1
ATOM 694 C C . GLY A 1 89 ? -8.640 -9.878 19.158 1.00 69.25 89 GLY A C 1
ATOM 695 O O . GLY A 1 89 ? -7.496 -9.485 19.364 1.00 69.25 89 GLY A O 1
ATOM 696 N N . GLY A 1 90 ? -9.337 -9.503 18.081 1.00 84.38 90 GLY A N 1
ATOM 697 C CA . GLY A 1 90 ? -8.841 -8.571 17.066 1.00 84.38 90 GLY A CA 1
ATOM 698 C C . GLY A 1 90 ? -7.966 -9.214 15.984 1.00 84.38 90 GLY A C 1
ATOM 699 O O . GLY A 1 90 ? -7.105 -10.045 16.249 1.00 84.38 90 GLY A O 1
ATOM 700 N N . LEU A 1 91 ? -8.182 -8.804 14.735 1.00 89.81 91 LEU A N 1
ATOM 701 C CA . LEU A 1 91 ? -7.480 -9.272 13.545 1.00 89.81 91 LEU A CA 1
ATOM 702 C C . LEU A 1 91 ? -6.361 -8.308 13.160 1.00 89.81 91 LEU A C 1
ATOM 704 O O . LEU A 1 91 ? -6.537 -7.091 13.175 1.00 89.81 91 LEU A O 1
ATOM 708 N N . SER A 1 92 ? -5.229 -8.855 12.741 1.00 90.31 92 SER A N 1
ATOM 709 C CA . SER A 1 92 ? -4.155 -8.088 12.115 1.00 90.31 92 SER A CA 1
ATOM 710 C C . SER A 1 92 ? -4.045 -8.502 10.656 1.00 90.31 92 SER A C 1
ATOM 712 O O . SER A 1 92 ? -3.827 -9.675 10.373 1.00 90.31 92 SER A O 1
ATOM 714 N N . LEU A 1 93 ? -4.270 -7.561 9.747 1.00 91.12 93 LEU A N 1
ATOM 715 C CA . LEU A 1 93 ? -4.432 -7.817 8.323 1.00 91.12 93 LEU A CA 1
ATOM 716 C C . LEU A 1 93 ? -3.243 -7.251 7.547 1.00 91.12 93 LEU A C 1
ATOM 718 O O . LEU A 1 93 ? -3.007 -6.044 7.575 1.00 91.12 93 LEU A O 1
ATOM 722 N N . GLU A 1 94 ? -2.546 -8.106 6.806 1.00 91.00 94 GLU A N 1
ATOM 723 C CA . GLU A 1 94 ? -1.584 -7.668 5.795 1.00 91.00 94 GLU A CA 1
ATOM 724 C C . GLU A 1 94 ? -2.284 -7.580 4.435 1.00 91.00 94 GLU A C 1
ATOM 726 O O . GLU A 1 94 ? -2.998 -8.502 4.037 1.00 91.00 94 GLU A O 1
ATOM 731 N N . VAL A 1 95 ? -2.083 -6.480 3.706 1.00 90.50 95 VAL A N 1
ATOM 732 C CA . VAL A 1 95 ? -2.605 -6.317 2.345 1.00 90.50 95 VAL A CA 1
ATOM 733 C C . VAL A 1 95 ? -1.475 -5.979 1.390 1.00 90.50 95 VAL A C 1
ATOM 735 O O . VAL A 1 95 ? -0.742 -5.009 1.577 1.00 90.50 95 VAL A O 1
ATOM 738 N N . THR A 1 96 ? -1.385 -6.748 0.310 1.00 88.12 96 THR A N 1
ATOM 739 C CA . THR A 1 96 ? -0.393 -6.550 -0.749 1.00 88.12 96 THR A CA 1
ATOM 740 C C . THR A 1 96 ? -1.054 -6.525 -2.121 1.00 88.12 96 THR A C 1
ATOM 742 O O . THR A 1 96 ? -2.121 -7.103 -2.333 1.00 88.12 96 THR A O 1
ATOM 745 N N . ALA A 1 97 ? -0.423 -5.848 -3.079 1.00 88.69 97 ALA A N 1
ATOM 746 C CA . ALA A 1 97 ? -0.863 -5.821 -4.467 1.00 88.69 97 ALA A CA 1
ATOM 747 C C . ALA A 1 97 ? 0.303 -6.147 -5.400 1.00 88.69 97 ALA A C 1
ATOM 749 O O . ALA A 1 97 ? 1.422 -5.685 -5.199 1.00 88.69 97 ALA A O 1
ATOM 750 N N . LEU A 1 98 ? 0.030 -6.920 -6.446 1.00 87.25 98 LEU A N 1
ATOM 751 C CA . LEU A 1 98 ? 1.005 -7.245 -7.490 1.00 87.25 98 LEU A CA 1
ATOM 752 C C . LEU A 1 98 ? 0.321 -7.686 -8.769 1.00 87.25 98 LEU A C 1
ATOM 754 O O . LEU A 1 98 ? -0.754 -8.276 -8.753 1.00 87.25 98 LEU A O 1
ATOM 758 N N . SER A 1 99 ? 0.988 -7.472 -9.887 1.00 85.81 99 SER A N 1
ATOM 759 C CA . SER A 1 99 ? 0.688 -8.173 -11.124 1.00 85.81 99 SER A CA 1
ATOM 760 C C . SER A 1 99 ? 1.430 -9.512 -11.135 1.00 85.81 99 SER A C 1
ATOM 762 O O . SER A 1 99 ? 2.601 -9.545 -10.759 1.00 85.81 99 SER A O 1
ATOM 764 N N . PRO A 1 100 ? 0.841 -10.614 -11.630 1.00 84.81 100 PRO A N 1
ATOM 765 C CA . PRO A 1 100 ? 1.596 -11.851 -11.848 1.00 84.81 100 PRO A CA 1
ATOM 766 C C . PRO A 1 100 ? 2.848 -11.640 -12.719 1.00 84.81 100 PRO A C 1
ATOM 768 O O . PRO A 1 100 ? 3.869 -12.295 -12.531 1.00 84.81 100 PRO A O 1
ATOM 771 N N . SER A 1 101 ? 2.794 -10.661 -13.623 1.00 80.81 101 SER A N 1
ATOM 772 C CA . SER A 1 101 ? 3.912 -10.273 -14.479 1.00 80.81 101 SER A CA 1
ATOM 773 C C . SER A 1 101 ? 5.061 -9.588 -13.730 1.00 80.81 101 SER A C 1
ATOM 775 O O . SER A 1 101 ? 6.170 -9.560 -14.256 1.00 80.81 101 SER A O 1
ATOM 777 N N . ASP A 1 102 ? 4.833 -9.080 -12.510 1.00 79.00 102 ASP A N 1
ATOM 778 C CA . ASP A 1 102 ? 5.904 -8.549 -11.657 1.00 79.00 102 ASP A CA 1
ATOM 779 C C . ASP A 1 102 ? 6.907 -9.675 -11.351 1.00 79.00 102 ASP A C 1
ATOM 781 O O . ASP A 1 102 ? 8.104 -9.514 -11.559 1.00 79.00 102 ASP A O 1
ATOM 785 N N . VAL A 1 103 ? 6.420 -10.863 -10.976 1.00 75.81 103 VAL A N 1
ATOM 786 C CA . VAL A 1 103 ? 7.270 -12.035 -10.693 1.00 75.81 103 VAL A CA 1
ATOM 787 C C . VAL A 1 103 ? 7.896 -12.597 -11.974 1.00 75.81 103 VAL A C 1
ATOM 789 O O . VAL A 1 103 ? 9.061 -12.979 -11.981 1.00 75.81 103 VAL A O 1
ATOM 792 N N . GLU A 1 104 ? 7.145 -12.631 -13.076 1.00 76.12 104 GLU A N 1
ATOM 793 C CA . GLU A 1 104 ? 7.612 -13.219 -14.342 1.00 76.12 104 GLU A CA 1
ATOM 794 C C . GLU A 1 104 ? 8.698 -12.388 -15.024 1.00 76.12 104 GLU A C 1
ATOM 796 O O . GLU A 1 104 ? 9.614 -12.936 -15.632 1.00 76.12 104 GLU A O 1
ATOM 801 N N . HIS A 1 105 ? 8.588 -11.062 -14.955 1.00 71.44 105 HIS A N 1
ATOM 802 C CA . HIS A 1 105 ? 9.510 -10.154 -15.637 1.00 71.44 105 HIS A CA 1
ATOM 803 C C . HIS A 1 105 ? 10.614 -9.632 -14.711 1.00 71.44 105 HIS A C 1
ATOM 805 O O . HIS A 1 105 ? 11.651 -9.162 -15.191 1.00 71.44 105 HIS A O 1
ATOM 811 N N . HIS A 1 106 ? 10.407 -9.727 -13.394 1.00 69.50 106 HIS A N 1
ATOM 812 C CA . HIS A 1 106 ? 11.353 -9.294 -12.371 1.00 69.50 106 HIS A CA 1
ATOM 813 C C . HIS A 1 106 ? 11.729 -10.429 -11.416 1.00 69.50 106 HIS A C 1
ATOM 815 O O . HIS A 1 106 ? 12.020 -10.197 -10.248 1.00 69.50 106 HIS A O 1
ATOM 821 N N . SER A 1 107 ? 11.833 -11.652 -11.938 1.00 60.81 107 SER A N 1
ATOM 822 C CA . SER A 1 107 ? 12.304 -12.835 -11.200 1.00 60.81 107 SER A CA 1
ATOM 823 C C . SER A 1 107 ? 13.712 -12.682 -10.600 1.00 60.81 107 SER A C 1
ATOM 825 O O . SER A 1 107 ? 14.154 -13.529 -9.831 1.00 60.81 107 SER A O 1
ATOM 827 N N . TYR A 1 108 ? 14.441 -11.622 -10.967 1.00 63.97 108 TYR A N 1
ATOM 828 C CA . TYR A 1 108 ? 15.744 -11.264 -10.406 1.00 63.97 108 TYR A CA 1
ATOM 829 C C . TYR A 1 108 ? 15.670 -10.641 -9.017 1.00 63.97 108 TYR A C 1
ATOM 831 O O . TYR A 1 108 ? 16.704 -10.620 -8.346 1.00 63.97 108 TYR A O 1
ATOM 839 N N . GLU A 1 109 ? 14.502 -10.140 -8.614 1.00 69.25 109 GLU A N 1
ATOM 840 C CA . GLU A 1 109 ? 14.247 -9.550 -7.303 1.00 69.25 109 GLU A CA 1
ATOM 841 C C . GLU A 1 109 ? 13.979 -10.677 -6.299 1.00 69.25 109 GLU A C 1
ATOM 843 O O . GLU A 1 109 ? 12.908 -11.291 -6.357 1.00 69.25 109 GLU A O 1
ATOM 848 N N . PRO A 1 110 ? 14.926 -10.998 -5.395 1.00 66.88 110 PRO A N 1
ATOM 849 C CA . PRO A 1 110 ? 14.727 -12.066 -4.421 1.00 66.88 110 PRO A CA 1
ATOM 850 C C . PRO A 1 110 ? 13.485 -11.832 -3.558 1.00 66.88 110 PRO A C 1
ATOM 852 O O . PRO A 1 110 ? 12.798 -12.791 -3.236 1.00 66.88 110 PRO A O 1
ATOM 855 N N . GLU A 1 111 ? 13.165 -10.571 -3.257 1.00 70.19 111 GLU A N 1
ATOM 856 C CA . GLU A 1 111 ? 12.014 -10.146 -2.455 1.00 70.19 111 GLU A CA 1
ATOM 857 C C . GLU A 1 111 ? 10.661 -10.450 -3.115 1.00 70.19 111 GLU A C 1
ATOM 859 O O . GLU A 1 111 ? 9.665 -10.621 -2.418 1.00 70.19 111 GLU A O 1
ATOM 864 N N . LEU A 1 112 ? 10.617 -10.550 -4.450 1.00 68.88 112 LEU A N 1
ATOM 865 C CA . LEU A 1 112 ? 9.405 -10.926 -5.189 1.00 68.88 112 LEU A CA 1
ATOM 866 C C . LEU A 1 112 ? 9.194 -12.443 -5.238 1.00 68.88 112 LEU A C 1
ATOM 868 O O . LEU A 1 112 ? 8.132 -12.904 -5.676 1.00 68.88 112 LEU A O 1
ATOM 872 N N . ALA A 1 113 ? 10.198 -13.226 -4.834 1.00 66.00 113 ALA A N 1
ATOM 873 C CA . ALA A 1 113 ? 10.107 -14.673 -4.830 1.00 66.00 113 ALA A CA 1
ATOM 874 C C . ALA A 1 113 ? 9.102 -15.137 -3.769 1.00 66.00 113 ALA A C 1
ATOM 876 O O . ALA A 1 113 ? 9.071 -14.650 -2.641 1.00 66.00 113 ALA A O 1
ATOM 877 N N . HIS A 1 114 ? 8.269 -16.113 -4.128 1.00 63.12 114 HIS A N 1
ATOM 878 C CA . HIS A 1 114 ? 7.226 -16.607 -3.228 1.00 63.12 114 HIS A CA 1
ATOM 879 C C . HIS A 1 114 ? 7.790 -17.273 -1.961 1.00 63.12 114 HIS A C 1
ATOM 881 O O . HIS A 1 114 ? 7.113 -17.324 -0.940 1.00 63.12 114 HIS A O 1
ATOM 887 N N . ASP A 1 115 ? 9.025 -17.767 -2.038 1.00 63.66 115 ASP A N 1
ATOM 888 C CA . ASP A 1 115 ? 9.770 -18.408 -0.958 1.00 63.66 115 ASP A CA 1
ATOM 889 C C . ASP A 1 115 ? 10.727 -17.446 -0.236 1.00 63.66 115 ASP A C 1
ATOM 891 O O . ASP A 1 115 ? 11.611 -17.905 0.490 1.00 63.66 115 ASP A O 1
ATOM 895 N N . TYR A 1 116 ? 10.594 -16.128 -0.441 1.00 66.88 116 TYR A N 1
ATOM 896 C CA . TYR A 1 116 ? 11.477 -15.164 0.203 1.00 66.88 116 TYR A CA 1
ATOM 897 C C . TYR A 1 116 ? 11.266 -15.174 1.727 1.00 66.88 116 TYR A C 1
ATOM 899 O O . TYR A 1 116 ? 10.162 -14.880 2.196 1.00 66.88 116 TYR A O 1
ATOM 907 N N . PRO A 1 117 ? 12.300 -15.526 2.514 1.00 62.91 117 PRO A N 1
ATOM 908 C CA . PRO A 1 117 ? 12.119 -15.867 3.922 1.00 62.91 117 PRO A CA 1
ATOM 909 C C . PRO A 1 117 ? 12.109 -14.651 4.858 1.00 62.91 117 PRO A C 1
ATOM 911 O O . PRO A 1 117 ? 11.898 -14.836 6.051 1.00 62.91 117 PRO A O 1
ATOM 914 N N . PHE A 1 118 ? 12.342 -13.435 4.343 1.00 68.12 118 PHE A N 1
ATOM 915 C CA . PHE A 1 118 ? 12.356 -12.198 5.134 1.00 68.12 118 PHE A CA 1
ATOM 916 C C . PHE A 1 118 ? 11.172 -11.318 4.748 1.00 68.12 118 PHE A C 1
ATOM 918 O O . PHE A 1 118 ? 11.224 -10.606 3.746 1.00 68.12 118 PHE A O 1
ATOM 925 N N . GLN A 1 119 ? 10.099 -11.368 5.528 1.00 63.84 119 GLN A N 1
ATOM 926 C CA . GLN A 1 119 ? 8.897 -10.565 5.280 1.00 63.84 119 GLN A CA 1
ATOM 927 C C . GLN A 1 119 ? 8.772 -9.420 6.281 1.00 63.84 119 GLN A C 1
ATOM 929 O O . GLN A 1 119 ? 8.183 -8.387 5.964 1.00 63.84 119 GLN A O 1
ATOM 934 N N . LEU A 1 120 ? 9.374 -9.584 7.457 1.00 63.47 120 LEU A N 1
ATOM 935 C CA . LEU A 1 120 ? 9.369 -8.622 8.544 1.00 63.47 120 LEU A CA 1
ATOM 936 C C . LEU A 1 120 ? 10.806 -8.259 8.961 1.00 63.47 120 LEU A C 1
ATOM 938 O O . LEU A 1 120 ? 11.774 -8.942 8.628 1.00 63.47 120 LEU A O 1
ATOM 942 N N . GLU A 1 121 ? 10.959 -7.144 9.671 1.00 58.88 121 GLU A N 1
ATOM 943 C CA . GLU A 1 121 ? 12.258 -6.691 10.201 1.00 58.88 121 GLU A CA 1
ATOM 944 C C . GLU A 1 121 ? 12.827 -7.695 11.210 1.00 58.88 121 GLU A C 1
ATOM 946 O O . GLU A 1 121 ? 14.016 -7.991 11.197 1.00 58.88 121 GLU A O 1
ATOM 951 N N . GLU A 1 122 ? 11.947 -8.324 11.978 1.00 65.25 122 GLU A N 1
ATOM 952 C CA . GLU A 1 122 ? 12.238 -9.387 12.933 1.00 65.25 122 GLU A CA 1
ATOM 953 C C . GLU A 1 122 ? 12.821 -10.646 12.258 1.00 65.25 122 GLU A C 1
ATOM 955 O O . GLU A 1 122 ? 13.546 -11.421 12.882 1.00 65.25 122 GLU A O 1
ATOM 960 N N . ASP A 1 123 ? 12.560 -10.853 10.961 1.00 62.41 123 ASP A N 1
ATOM 961 C CA . ASP A 1 123 ? 13.171 -11.950 10.206 1.00 62.41 123 ASP A CA 1
ATOM 962 C C . ASP A 1 123 ? 14.651 -11.671 9.888 1.00 62.41 123 ASP A C 1
ATOM 964 O O . ASP A 1 123 ? 15.418 -12.613 9.675 1.00 62.41 123 ASP A O 1
ATOM 968 N N . LEU A 1 124 ? 15.073 -10.396 9.879 1.00 60.09 124 LEU A N 1
ATOM 969 C CA . LEU A 1 124 ? 16.464 -9.991 9.629 1.00 60.09 124 LEU A CA 1
ATOM 970 C C . LEU A 1 124 ? 17.388 -10.320 10.807 1.00 60.09 124 LEU A C 1
ATOM 972 O O . LEU A 1 124 ? 18.587 -10.504 10.605 1.00 60.09 124 LEU A O 1
ATOM 976 N N . GLU A 1 125 ? 16.839 -10.436 12.019 1.00 60.31 125 GLU A N 1
ATOM 977 C CA . GLU A 1 125 ? 17.588 -10.807 13.227 1.00 60.31 125 GLU A CA 1
ATOM 978 C C . GLU A 1 125 ? 18.008 -12.290 13.232 1.00 60.31 125 GLU A C 1
ATOM 980 O O . GLU A 1 125 ? 18.822 -12.719 14.056 1.00 60.31 125 GLU A O 1
ATOM 985 N N . ARG A 1 126 ? 17.508 -13.097 12.284 1.00 58.16 126 ARG A N 1
ATOM 986 C CA . ARG A 1 126 ? 17.907 -14.501 12.122 1.00 58.16 126 ARG A CA 1
ATOM 987 C C . ARG A 1 126 ? 19.264 -14.596 11.418 1.00 58.16 126 ARG A C 1
ATOM 989 O O . ARG A 1 126 ? 19.372 -14.477 10.197 1.00 58.16 126 ARG A O 1
ATOM 996 N N . SER A 1 127 ? 20.309 -14.861 12.202 1.00 43.94 127 SER A N 1
ATOM 997 C CA . SER A 1 127 ? 21.639 -15.242 11.711 1.00 43.94 127 SER A CA 1
ATOM 998 C C . SER A 1 127 ? 21.772 -16.774 11.627 1.00 43.94 127 SER A C 1
ATOM 1000 O O . SER A 1 127 ? 21.417 -17.440 12.602 1.00 43.94 127 SER A O 1
ATOM 1002 N N . PRO A 1 128 ? 22.292 -17.363 10.530 1.00 53.09 128 PRO A N 1
ATOM 1003 C CA . PRO A 1 128 ? 22.697 -16.758 9.261 1.00 53.09 128 PRO A CA 1
ATOM 1004 C C . PRO A 1 128 ? 21.511 -16.772 8.277 1.00 53.09 128 PRO A C 1
ATOM 1006 O O . PRO A 1 128 ? 20.871 -17.803 8.082 1.00 53.09 128 PRO A O 1
ATOM 1009 N N . GLY A 1 129 ? 21.157 -15.630 7.684 1.00 67.75 129 GLY A N 1
ATOM 1010 C CA . GLY A 1 129 ? 19.910 -15.548 6.914 1.00 67.75 129 GLY A CA 1
ATOM 1011 C C . GLY A 1 129 ? 19.976 -14.608 5.726 1.00 67.75 129 GLY A C 1
ATOM 1012 O O . GLY A 1 129 ? 19.977 -15.055 4.580 1.00 67.75 129 GLY A O 1
ATOM 1013 N N . PHE A 1 130 ? 19.982 -13.300 5.984 1.00 65.31 130 PHE A N 1
ATOM 1014 C CA . PHE A 1 130 ? 19.733 -12.304 4.939 1.00 65.31 130 PHE A CA 1
ATOM 1015 C C . PHE A 1 130 ? 20.805 -12.301 3.844 1.00 65.31 130 PHE A C 1
ATOM 1017 O O . PHE A 1 130 ? 20.502 -12.542 2.674 1.00 65.31 130 PHE A O 1
ATOM 1024 N N . ALA A 1 131 ? 22.067 -12.085 4.228 1.00 68.81 131 ALA A N 1
ATOM 1025 C CA . ALA A 1 131 ? 23.179 -12.033 3.282 1.00 68.81 131 ALA A CA 1
ATOM 1026 C C . ALA A 1 131 ? 23.346 -13.365 2.535 1.00 68.81 131 ALA A C 1
ATOM 1028 O O . ALA A 1 131 ? 23.450 -13.371 1.315 1.00 68.81 131 ALA A O 1
ATOM 1029 N N . GLU A 1 132 ? 23.282 -14.494 3.244 1.00 72.19 132 GLU A N 1
ATOM 1030 C CA . GLU A 1 132 ? 23.436 -15.827 2.652 1.00 72.19 132 GLU A CA 1
ATOM 1031 C C . GLU A 1 132 ? 22.305 -16.165 1.671 1.00 72.19 132 GLU A C 1
ATOM 1033 O O . GLU A 1 132 ? 22.561 -16.665 0.576 1.00 72.19 132 GLU A O 1
ATOM 1038 N N . CYS A 1 133 ? 21.054 -15.843 2.010 1.00 71.81 133 CYS A N 1
ATOM 1039 C CA . CYS A 1 133 ? 19.921 -16.044 1.113 1.00 71.81 133 CYS A CA 1
ATOM 1040 C C . CYS A 1 133 ? 20.051 -15.197 -0.157 1.00 71.81 133 CYS A C 1
ATOM 1042 O O . CYS A 1 133 ? 19.820 -15.708 -1.255 1.00 71.81 133 CYS A O 1
ATOM 1044 N N . HIS A 1 134 ? 20.445 -13.926 -0.022 1.00 70.00 134 HIS A N 1
ATOM 1045 C CA . HIS A 1 134 ? 20.705 -13.043 -1.161 1.00 70.00 134 HIS A CA 1
ATOM 1046 C C . HIS A 1 134 ? 21.859 -13.554 -2.020 1.00 70.00 134 HIS A C 1
ATOM 1048 O O . HIS A 1 134 ? 21.710 -13.632 -3.238 1.00 70.00 134 HIS A O 1
ATOM 1054 N N . THR A 1 135 ? 22.967 -13.989 -1.414 1.00 73.06 135 THR A N 1
ATOM 1055 C CA . THR A 1 135 ? 24.101 -14.598 -2.126 1.00 73.06 135 THR A CA 1
ATOM 1056 C C . THR A 1 135 ? 23.682 -15.870 -2.863 1.00 73.06 135 THR A C 1
ATOM 1058 O O . THR A 1 135 ? 24.000 -16.026 -4.042 1.00 73.06 135 THR A O 1
ATOM 1061 N N . ARG A 1 136 ? 22.913 -16.755 -2.217 1.00 72.31 136 ARG A N 1
ATOM 1062 C CA . ARG A 1 136 ? 22.407 -17.996 -2.822 1.00 72.31 136 ARG A CA 1
ATOM 1063 C C . ARG A 1 136 ? 21.488 -17.711 -4.005 1.00 72.31 136 ARG A C 1
ATOM 1065 O O . ARG A 1 136 ? 21.705 -18.256 -5.081 1.00 72.31 136 ARG A O 1
ATOM 1072 N N . LYS A 1 137 ? 20.504 -16.821 -3.837 1.00 68.19 137 LYS A N 1
ATOM 1073 C CA . LYS A 1 137 ? 19.598 -16.417 -4.924 1.00 68.19 137 LYS A CA 1
ATOM 1074 C C . LYS A 1 137 ? 20.362 -15.708 -6.047 1.00 68.19 137 LYS A C 1
ATOM 1076 O O . LYS A 1 137 ? 19.996 -15.863 -7.210 1.00 68.19 137 LYS A O 1
ATOM 1081 N N . ALA A 1 138 ? 21.401 -14.928 -5.740 1.00 66.12 138 ALA A N 1
ATOM 1082 C CA . ALA A 1 138 ? 22.242 -14.262 -6.738 1.00 66.12 138 ALA A CA 1
ATOM 1083 C C . ALA A 1 138 ? 23.090 -15.246 -7.563 1.00 66.12 138 ALA A C 1
ATOM 1085 O O . ALA A 1 138 ? 23.376 -14.960 -8.724 1.00 66.12 138 ALA A O 1
ATOM 1086 N N . ALA A 1 139 ? 23.450 -16.398 -6.989 1.00 67.56 139 ALA A N 1
ATOM 1087 C CA . ALA A 1 139 ? 24.208 -17.455 -7.657 1.00 67.56 139 ALA A CA 1
ATOM 1088 C C . ALA A 1 139 ? 23.360 -18.355 -8.581 1.00 67.56 139 ALA A C 1
ATOM 1090 O O . ALA A 1 139 ? 23.923 -19.111 -9.373 1.00 67.56 139 ALA A O 1
ATOM 1091 N N . GLU A 1 140 ? 22.025 -18.293 -8.507 1.00 67.62 140 GLU A N 1
ATOM 1092 C CA . GLU A 1 140 ? 21.149 -19.043 -9.414 1.00 67.62 140 GLU A CA 1
ATOM 1093 C C . GLU A 1 140 ? 21.336 -18.567 -10.874 1.00 67.62 140 GLU A C 1
ATOM 1095 O O . GLU A 1 140 ? 21.436 -17.359 -11.112 1.00 67.62 140 GLU A O 1
ATOM 1100 N N . PRO A 1 141 ? 21.384 -19.476 -11.873 1.00 55.91 141 PRO A N 1
ATOM 1101 C CA . PRO A 1 141 ? 21.529 -19.105 -13.278 1.00 55.91 141 PRO A CA 1
ATOM 1102 C C . PRO A 1 141 ? 20.390 -18.186 -13.729 1.00 55.91 141 PRO A C 1
ATOM 1104 O O . PRO A 1 141 ? 19.217 -18.553 -13.732 1.00 55.91 141 PRO A O 1
ATOM 1107 N N . ARG A 1 142 ? 20.755 -16.967 -14.118 1.00 59.62 142 ARG A N 1
ATOM 1108 C CA . ARG A 1 142 ? 19.841 -15.854 -14.383 1.00 59.62 142 ARG A CA 1
ATOM 1109 C C . ARG A 1 142 ? 19.923 -15.472 -15.863 1.00 59.62 142 ARG A C 1
ATOM 1111 O O . ARG A 1 142 ? 21.010 -15.188 -16.360 1.00 59.62 142 ARG A O 1
ATOM 1118 N N . VAL A 1 143 ? 18.793 -15.427 -16.579 1.00 49.56 143 VAL A N 1
ATOM 1119 C CA . VAL A 1 143 ? 18.729 -14.988 -17.995 1.00 49.56 143 VAL A CA 1
ATOM 1120 C C . VAL A 1 143 ? 18.815 -13.456 -18.072 1.00 49.56 143 VAL A C 1
ATOM 1122 O O . VAL A 1 143 ? 17.858 -12.764 -18.419 1.00 49.56 143 VAL A O 1
ATOM 1125 N N . PHE A 1 144 ? 19.958 -12.899 -17.673 1.00 43.72 144 PHE A N 1
ATOM 1126 C CA . PHE A 1 144 ? 20.158 -11.458 -17.556 1.00 43.72 144 PHE A CA 1
ATOM 1127 C C . PHE A 1 144 ? 19.792 -10.747 -18.867 1.00 43.72 144 PHE A C 1
ATOM 1129 O O . PHE A 1 144 ? 20.407 -10.975 -19.908 1.00 43.72 144 PHE A O 1
ATOM 1136 N N . SER A 1 145 ? 18.788 -9.867 -18.827 1.00 50.94 145 SER A N 1
ATOM 1137 C CA . SER A 1 145 ? 18.492 -8.977 -19.947 1.00 50.94 145 SER A CA 1
ATOM 1138 C C . SER A 1 145 ? 18.595 -7.527 -19.485 1.00 50.94 145 SER A C 1
ATOM 1140 O O . SER A 1 145 ? 17.937 -7.113 -18.531 1.00 50.94 145 SER A O 1
ATOM 1142 N N . ASN A 1 146 ? 19.378 -6.723 -20.209 1.00 46.38 146 ASN A N 1
ATOM 1143 C CA . ASN A 1 146 ? 19.545 -5.277 -19.990 1.00 46.38 146 ASN A CA 1
ATOM 1144 C C . ASN A 1 146 ? 18.226 -4.468 -20.062 1.00 46.38 146 ASN A C 1
ATOM 1146 O O . ASN A 1 146 ? 18.221 -3.259 -19.843 1.00 46.38 146 ASN A O 1
ATOM 1150 N N . ARG A 1 147 ? 17.090 -5.114 -20.358 1.00 49.97 147 ARG A N 1
ATOM 1151 C CA . ARG A 1 147 ? 15.746 -4.515 -20.359 1.00 49.97 147 ARG A CA 1
ATOM 1152 C C . ARG A 1 147 ? 15.201 -4.273 -18.943 1.00 49.97 147 ARG A C 1
ATOM 1154 O O . ARG A 1 147 ? 14.220 -3.557 -18.791 1.00 49.97 147 ARG A O 1
ATOM 1161 N N . HIS A 1 148 ? 15.841 -4.836 -17.919 1.00 53.47 148 HIS A N 1
ATOM 1162 C CA . HIS A 1 148 ? 15.331 -4.895 -16.548 1.00 53.47 148 HIS A CA 1
ATOM 1163 C C . HIS A 1 148 ? 15.283 -3.534 -15.821 1.00 53.47 148 HIS A C 1
ATOM 1165 O O . HIS A 1 148 ? 14.270 -3.209 -15.209 1.00 53.47 148 HIS A O 1
ATOM 1171 N N . MET A 1 149 ? 16.306 -2.679 -15.961 1.00 51.44 149 MET A N 1
ATOM 1172 C CA . MET A 1 149 ? 16.320 -1.351 -15.312 1.00 51.44 149 MET A CA 1
ATOM 1173 C C . MET A 1 149 ? 15.236 -0.405 -15.856 1.00 51.44 149 MET A C 1
ATOM 1175 O O . MET A 1 149 ? 14.692 0.410 -15.116 1.00 51.44 149 MET A O 1
ATOM 1179 N N . ARG A 1 150 ? 14.889 -0.519 -17.148 1.00 54.19 150 ARG A N 1
ATOM 1180 C CA . ARG A 1 150 ? 13.856 0.320 -17.790 1.00 54.19 150 ARG A CA 1
ATOM 1181 C C . ARG A 1 150 ? 12.434 -0.093 -17.400 1.00 54.19 150 ARG A C 1
ATOM 1183 O O . ARG A 1 150 ? 11.524 0.720 -17.490 1.00 54.19 150 ARG A O 1
ATOM 1190 N N . ALA A 1 151 ? 12.268 -1.315 -16.898 1.00 60.78 151 ALA A N 1
ATOM 1191 C CA . ALA A 1 151 ? 10.991 -1.878 -16.478 1.00 60.78 151 ALA A CA 1
ATOM 1192 C C . ALA A 1 151 ? 10.573 -1.468 -15.050 1.00 60.78 151 ALA A C 1
ATOM 1194 O O . ALA A 1 151 ? 9.477 -1.811 -14.611 1.00 60.78 151 ALA A O 1
ATOM 1195 N N . MET A 1 152 ? 11.414 -0.732 -14.310 1.00 68.75 152 MET A N 1
ATOM 1196 C CA . MET A 1 152 ? 11.147 -0.385 -12.905 1.00 68.75 152 MET A CA 1
ATOM 1197 C C . MET A 1 152 ? 9.929 0.528 -12.728 1.00 68.75 152 MET A C 1
ATOM 1199 O O . MET A 1 152 ? 9.174 0.347 -11.775 1.00 68.75 152 MET A O 1
ATOM 1203 N N . ASN A 1 153 ? 9.668 1.438 -13.676 1.00 70.75 153 ASN A N 1
ATOM 1204 C CA . ASN A 1 153 ? 8.453 2.266 -13.666 1.00 70.75 153 ASN A CA 1
ATOM 1205 C C . ASN A 1 153 ? 7.183 1.405 -13.679 1.00 70.75 153 ASN A C 1
ATOM 1207 O O . ASN A 1 153 ? 6.191 1.738 -13.033 1.00 70.75 153 ASN A O 1
ATOM 1211 N N . ARG A 1 154 ? 7.223 0.259 -14.368 1.00 74.44 154 ARG A N 1
ATOM 1212 C CA . ARG A 1 154 ? 6.098 -0.675 -14.428 1.00 74.44 154 ARG A CA 1
ATOM 1213 C C . ARG A 1 154 ? 5.932 -1.489 -13.145 1.00 74.44 154 ARG A C 1
ATOM 1215 O O . ARG A 1 154 ? 4.795 -1.790 -12.776 1.00 74.44 154 ARG A O 1
ATOM 1222 N N . LEU A 1 155 ? 7.046 -1.833 -12.501 1.00 73.94 155 LEU A N 1
ATOM 1223 C CA . LEU A 1 155 ? 7.087 -2.608 -11.262 1.00 73.94 155 LEU A CA 1
ATOM 1224 C C . LEU A 1 155 ? 6.565 -1.800 -10.063 1.00 73.94 155 LEU A C 1
ATOM 1226 O O . LEU A 1 155 ? 5.754 -2.307 -9.294 1.00 73.94 155 LEU A O 1
ATOM 1230 N N . TYR A 1 156 ? 6.967 -0.529 -9.948 1.00 71.25 156 TYR A N 1
ATOM 1231 C CA . TYR A 1 156 ? 6.396 0.408 -8.971 1.00 71.25 156 TYR A CA 1
ATOM 1232 C C . TYR A 1 156 ? 4.939 0.749 -9.321 1.00 71.25 156 TYR A C 1
ATOM 1234 O O . TYR A 1 156 ? 4.062 0.745 -8.455 1.00 71.25 156 TYR A O 1
ATOM 1242 N N . GLY A 1 157 ? 4.669 0.981 -10.613 1.00 70.44 157 GLY A N 1
ATOM 1243 C CA . GLY A 1 157 ? 3.349 1.330 -11.130 1.00 70.44 157 GLY A CA 1
ATOM 1244 C C . GLY A 1 157 ? 2.774 2.607 -10.506 1.00 70.44 157 GLY A C 1
ATOM 1245 O O . GLY A 1 157 ? 3.455 3.362 -9.816 1.00 70.44 157 GLY A O 1
ATOM 1246 N N . THR A 1 158 ? 1.489 2.863 -10.749 1.00 76.12 158 THR A N 1
ATOM 1247 C CA . THR A 1 158 ? 0.753 3.934 -10.055 1.00 76.12 158 THR A CA 1
ATOM 1248 C C . THR A 1 158 ? 0.318 3.456 -8.660 1.00 76.12 158 THR A C 1
ATOM 1250 O O . THR A 1 158 ? -0.072 2.294 -8.515 1.00 76.12 158 THR A O 1
ATOM 1253 N N . PRO A 1 159 ? 0.335 4.286 -7.611 1.00 74.75 159 PRO A N 1
ATOM 1254 C CA . PRO A 1 159 ? -0.301 3.925 -6.347 1.00 74.75 159 PRO A CA 1
ATOM 1255 C C . PRO A 1 159 ? -1.798 3.618 -6.533 1.00 74.75 159 PRO A C 1
ATOM 1257 O O . PRO A 1 159 ? -2.479 4.250 -7.342 1.00 74.75 159 PRO A O 1
ATOM 1260 N N . ARG A 1 160 ? -2.323 2.599 -5.841 1.00 81.12 160 ARG A N 1
ATOM 1261 C CA . ARG A 1 160 ? -3.716 2.157 -6.038 1.00 81.12 160 ARG A CA 1
ATOM 1262 C C . ARG A 1 160 ? -4.721 3.052 -5.325 1.00 81.12 160 ARG A C 1
ATOM 1264 O O . ARG A 1 160 ? -4.625 3.257 -4.118 1.00 81.12 160 ARG A O 1
ATOM 1271 N N . GLU A 1 161 ? -5.729 3.506 -6.059 1.00 81.12 161 GLU A N 1
ATOM 1272 C CA . GLU A 1 161 ? -6.784 4.375 -5.537 1.00 81.12 161 GLU A CA 1
ATOM 1273 C C . GLU A 1 161 ? -8.113 3.632 -5.349 1.00 81.12 161 GLU A C 1
ATOM 1275 O O . GLU A 1 161 ? -8.501 2.790 -6.163 1.00 81.12 161 GLU A O 1
ATOM 1280 N N . LEU A 1 162 ? -8.852 3.990 -4.294 1.00 68.06 162 LEU A N 1
ATOM 1281 C CA . LEU A 1 162 ? -10.246 3.564 -4.085 1.00 68.06 162 LEU A CA 1
ATOM 1282 C C . LEU A 1 162 ? -11.257 4.504 -4.757 1.00 68.06 162 LEU A C 1
ATOM 1284 O O . LEU A 1 162 ? -12.415 4.128 -4.993 1.00 68.06 162 LEU A O 1
ATOM 1288 N N . ALA A 1 163 ? -10.828 5.727 -5.067 1.00 59.53 163 ALA A N 1
ATOM 1289 C CA . ALA A 1 163 ? -11.594 6.682 -5.846 1.00 59.53 163 ALA A CA 1
ATOM 1290 C C . ALA A 1 163 ? -11.338 6.465 -7.348 1.00 59.53 163 ALA A C 1
ATOM 1292 O O . ALA A 1 163 ? -10.268 6.003 -7.744 1.00 59.53 163 ALA A O 1
ATOM 1293 N N . PRO A 1 164 ? -12.318 6.752 -8.218 1.00 48.72 164 PRO A N 1
ATOM 1294 C CA . PRO A 1 164 ? -12.027 6.865 -9.635 1.00 48.72 164 PRO A CA 1
ATOM 1295 C C . PRO A 1 164 ? -11.090 8.058 -9.862 1.00 48.72 164 PRO A C 1
ATOM 1297 O O . PRO A 1 164 ? -11.408 9.181 -9.471 1.00 48.72 164 PRO A O 1
ATOM 1300 N N . VAL A 1 165 ? -9.974 7.805 -10.543 1.00 41.47 165 VAL A N 1
ATOM 1301 C CA . VAL A 1 165 ? -9.123 8.843 -11.125 1.00 41.47 165 VAL A CA 1
ATOM 1302 C C . VAL A 1 165 ? -9.999 9.632 -12.113 1.00 41.47 165 VAL A C 1
ATOM 1304 O O . VAL A 1 165 ? -10.515 9.063 -13.076 1.00 41.47 165 VAL A O 1
ATOM 1307 N N . PHE A 1 166 ? -10.179 10.926 -11.829 1.00 39.09 166 PHE A N 1
ATOM 1308 C CA . PHE A 1 166 ? -10.861 11.970 -12.609 1.00 39.09 166 PHE A CA 1
ATOM 1309 C C . PHE A 1 166 ? -12.410 12.125 -12.534 1.00 39.09 166 PHE A C 1
ATOM 1311 O O . PHE A 1 166 ? -13.209 11.285 -12.939 1.00 39.09 166 PHE A O 1
ATOM 1318 N N . TRP A 1 167 ? -12.773 13.328 -12.056 1.00 40.25 167 TRP A N 1
ATOM 1319 C CA . TRP A 1 167 ? -13.962 14.193 -12.218 1.00 40.25 167 TRP A CA 1
ATOM 1320 C C . TRP A 1 167 ? -15.077 13.866 -13.250 1.00 40.25 167 TRP A C 1
ATOM 1322 O O . TRP A 1 167 ? -14.851 13.391 -14.356 1.00 40.25 167 TRP A O 1
ATOM 1332 N N . LYS A 1 168 ? -16.291 14.332 -12.901 1.00 33.19 168 LYS A N 1
ATOM 1333 C CA . LYS A 1 168 ? -17.517 14.540 -13.719 1.00 33.19 168 LYS A CA 1
ATOM 1334 C C . LYS A 1 168 ? -18.656 13.521 -13.677 1.00 33.19 168 LYS A C 1
ATOM 1336 O O . LYS A 1 168 ? -19.636 13.711 -14.389 1.00 33.19 168 LYS A O 1
ATOM 1341 N N . VAL A 1 169 ? -18.671 12.566 -12.752 1.00 36.59 169 VAL A N 1
ATOM 1342 C CA . VAL A 1 169 ? -19.956 11.967 -12.353 1.00 36.59 169 VAL A CA 1
ATOM 1343 C C . VAL A 1 169 ? -19.999 11.872 -10.840 1.00 36.59 169 VAL A C 1
ATOM 1345 O O . VAL A 1 169 ? -19.228 11.124 -10.247 1.00 36.59 169 VAL A O 1
ATOM 1348 N N . ARG A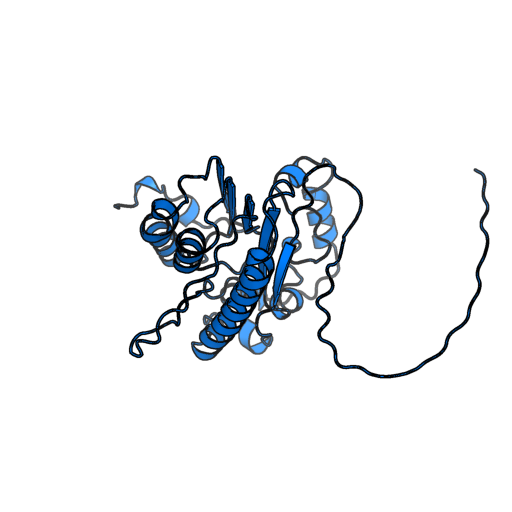 1 170 ? -20.918 12.623 -10.216 1.00 38.97 170 ARG A N 1
ATOM 1349 C CA . ARG A 1 170 ? -21.366 12.435 -8.827 1.00 38.97 170 ARG A CA 1
ATOM 1350 C C . ARG A 1 170 ? -22.014 11.049 -8.688 1.00 38.97 170 ARG A C 1
ATOM 1352 O O . ARG A 1 170 ? -23.211 10.925 -8.454 1.00 38.97 170 ARG A O 1
ATOM 1359 N N . ARG A 1 171 ? -21.251 9.974 -8.866 1.00 44.84 171 ARG A N 1
ATOM 1360 C CA . ARG A 1 171 ? -21.624 8.689 -8.290 1.00 44.84 171 ARG A CA 1
ATOM 1361 C C . ARG A 1 171 ? -21.348 8.842 -6.807 1.00 44.84 171 ARG A C 1
ATOM 1363 O O . ARG A 1 171 ? -20.203 9.088 -6.440 1.00 44.84 171 ARG A O 1
ATOM 1370 N N . LYS A 1 172 ? -22.404 8.770 -5.987 1.00 45.44 172 LYS A N 1
ATOM 1371 C CA . LYS A 1 172 ? -22.297 8.599 -4.531 1.00 45.44 172 LYS A CA 1
ATOM 1372 C C . LYS A 1 172 ? -21.144 7.625 -4.291 1.00 45.44 172 LYS A C 1
ATOM 1374 O O . LYS A 1 172 ? -21.228 6.485 -4.753 1.00 45.44 172 LYS A O 1
ATOM 1379 N N . LEU A 1 173 ? -20.050 8.087 -3.679 1.00 53.25 173 LEU A N 1
ATOM 1380 C CA . LEU A 1 173 ? -19.045 7.154 -3.192 1.00 53.25 173 LEU A CA 1
ATOM 1381 C C . LEU A 1 173 ? -19.800 6.239 -2.233 1.00 53.25 173 LEU A C 1
ATOM 1383 O O . LEU A 1 173 ? -20.383 6.710 -1.260 1.00 53.25 173 LEU A O 1
ATOM 1387 N N . THR A 1 174 ? -19.867 4.956 -2.564 1.00 65.81 174 THR A N 1
ATOM 1388 C CA . THR A 1 174 ? -20.321 3.943 -1.622 1.00 65.81 174 THR A CA 1
ATOM 1389 C C . THR A 1 174 ? -19.382 4.019 -0.427 1.00 65.81 174 THR A C 1
ATOM 1391 O O . THR A 1 174 ? -18.163 3.900 -0.599 1.00 65.81 174 THR A O 1
ATOM 1394 N N . THR A 1 175 ? -19.943 4.307 0.742 1.00 84.75 175 THR A N 1
ATOM 1395 C CA . THR A 1 175 ? -19.235 4.243 2.019 1.00 84.75 175 THR A CA 1
ATOM 1396 C C . THR A 1 175 ? -18.709 2.828 2.206 1.00 84.75 175 THR A C 1
ATOM 1398 O O . THR A 1 175 ? -19.416 1.866 1.893 1.00 84.75 175 THR A O 1
ATOM 1401 N N . LEU A 1 176 ? -17.462 2.697 2.648 1.00 91.25 176 LEU A N 1
ATOM 1402 C CA . LEU A 1 176 ? -16.911 1.389 2.996 1.00 91.25 176 LEU A CA 1
ATOM 1403 C C . LEU A 1 176 ? -17.567 0.888 4.293 1.00 91.25 176 LEU A C 1
ATOM 1405 O O . LEU A 1 176 ? -17.911 1.712 5.139 1.00 91.25 176 LEU A O 1
ATOM 1409 N N . PRO A 1 177 ? -17.789 -0.428 4.448 1.00 93.06 177 PRO A N 1
ATOM 1410 C CA . PRO A 1 177 ? -18.342 -0.960 5.684 1.00 93.06 177 PRO A CA 1
ATOM 1411 C C . PRO A 1 177 ? -17.304 -0.877 6.809 1.00 93.06 177 PRO A C 1
ATOM 1413 O O . PRO A 1 177 ? -16.107 -1.071 6.578 1.00 93.06 177 PRO A O 1
ATOM 1416 N N . GLU A 1 178 ? -17.764 -0.623 8.030 1.00 94.31 178 GLU A N 1
ATOM 1417 C CA . GLU A 1 178 ? -16.907 -0.655 9.213 1.00 94.31 178 GLU A CA 1
ATOM 1418 C C . GLU A 1 178 ? -16.419 -2.081 9.491 1.00 94.31 178 GLU A C 1
ATOM 1420 O O . GLU A 1 178 ? -17.195 -3.037 9.479 1.00 94.31 178 GLU A O 1
ATOM 1425 N N . THR A 1 179 ? -15.133 -2.227 9.800 1.00 93.31 179 THR A N 1
ATOM 1426 C CA . THR A 1 179 ? -14.506 -3.507 10.149 1.00 93.31 179 THR A CA 1
ATOM 1427 C C . THR A 1 179 ? -13.848 -3.404 11.526 1.00 93.31 179 THR A C 1
ATOM 1429 O O . THR A 1 179 ? -12.618 -3.381 11.634 1.00 93.31 179 THR A O 1
ATOM 1432 N N . PRO A 1 180 ? -14.637 -3.339 12.615 1.00 91.88 180 PRO A N 1
ATOM 1433 C CA . PRO A 1 180 ? -14.116 -3.131 13.969 1.00 91.88 180 PRO A CA 1
ATOM 1434 C C . PRO A 1 180 ? -13.263 -4.299 14.484 1.00 91.88 180 PRO A C 1
ATOM 1436 O O . PRO A 1 180 ? -12.578 -4.164 15.497 1.00 91.88 180 PRO A O 1
ATOM 1439 N N . ILE A 1 181 ? -13.308 -5.450 13.807 1.00 92.50 181 ILE A N 1
ATOM 1440 C CA . ILE A 1 181 ? -12.443 -6.587 14.105 1.00 92.50 181 ILE A CA 1
ATOM 1441 C C . ILE A 1 181 ? -10.978 -6.304 13.757 1.00 92.50 181 ILE A C 1
ATOM 1443 O O . ILE A 1 181 ? -10.100 -6.871 14.395 1.00 92.50 181 ILE A O 1
ATOM 1447 N N . VAL A 1 182 ? -10.685 -5.430 12.788 1.00 93.06 182 VAL A N 1
ATOM 1448 C CA . VAL A 1 182 ? -9.307 -5.155 12.361 1.00 93.06 182 VAL A CA 1
ATOM 1449 C C . VAL A 1 182 ? -8.637 -4.203 13.353 1.00 93.06 182 VAL A C 1
ATOM 1451 O O . VAL A 1 182 ? -9.003 -3.036 13.469 1.00 93.06 182 VAL A O 1
ATOM 1454 N N . LYS A 1 183 ? -7.642 -4.725 14.071 1.00 93.31 183 LYS A N 1
ATOM 1455 C CA . LYS A 1 183 ? -6.828 -4.029 15.076 1.00 93.31 183 LYS A CA 1
ATOM 1456 C C . LYS A 1 183 ? -5.415 -3.729 14.593 1.00 93.31 183 LYS A C 1
ATOM 1458 O O . LYS A 1 183 ? -4.817 -2.763 15.057 1.00 93.31 183 LYS A O 1
ATOM 1463 N N . GLY A 1 184 ? -4.904 -4.526 13.661 1.00 93.19 184 GLY A N 1
ATOM 1464 C CA . GLY A 1 184 ? -3.614 -4.320 13.014 1.00 93.19 184 GLY A CA 1
ATOM 1465 C C . GLY A 1 184 ? -3.767 -4.221 11.507 1.00 93.19 184 GLY A C 1
ATOM 1466 O O . GLY A 1 184 ? -4.548 -4.969 10.918 1.00 93.19 184 GLY A O 1
ATOM 1467 N N . PHE A 1 185 ? -3.016 -3.325 10.879 1.00 94.12 185 PHE A N 1
ATOM 1468 C CA . PHE A 1 185 ? -2.970 -3.210 9.425 1.00 94.12 185 PHE A CA 1
ATOM 1469 C C . PHE A 1 185 ? -1.521 -3.091 8.964 1.00 94.12 185 PHE A C 1
ATOM 1471 O O . PHE A 1 185 ? -0.757 -2.295 9.517 1.00 94.12 185 PHE A O 1
ATOM 1478 N N . LEU A 1 186 ? -1.138 -3.899 7.976 1.00 91.06 186 LEU A N 1
ATOM 1479 C CA . LEU A 1 186 ? 0.217 -3.928 7.439 1.00 91.06 186 LEU A CA 1
ATOM 1480 C C . LEU A 1 186 ? 0.211 -3.808 5.927 1.00 91.06 186 LEU A C 1
ATOM 1482 O O . LEU A 1 186 ? -0.545 -4.483 5.227 1.00 91.06 186 LEU A O 1
ATOM 1486 N N . ILE A 1 187 ? 1.143 -2.998 5.445 1.00 89.00 187 ILE A N 1
ATOM 1487 C CA . ILE A 1 187 ? 1.600 -2.999 4.062 1.00 89.00 187 ILE A CA 1
ATOM 1488 C C . ILE A 1 187 ? 3.100 -3.264 4.118 1.00 89.00 187 ILE A C 1
ATOM 1490 O O . ILE A 1 187 ? 3.853 -2.434 4.628 1.00 89.00 187 ILE A O 1
ATOM 1494 N N . CYS A 1 188 ? 3.519 -4.430 3.629 1.00 81.12 188 CYS A N 1
ATOM 1495 C CA . CYS A 1 188 ? 4.921 -4.836 3.613 1.00 81.12 188 CYS A CA 1
ATOM 1496 C C . CYS A 1 188 ? 5.601 -4.470 2.289 1.00 81.12 188 CYS A C 1
ATOM 1498 O O . CYS A 1 188 ? 4.980 -4.471 1.222 1.00 81.12 188 CYS A O 1
ATOM 1500 N N . ARG A 1 189 ? 6.917 -4.226 2.349 1.00 73.56 189 ARG A N 1
ATOM 1501 C CA . ARG A 1 189 ? 7.747 -3.870 1.184 1.00 73.56 189 ARG A CA 1
ATOM 1502 C C . ARG A 1 189 ? 7.931 -4.998 0.172 1.00 73.56 189 ARG A C 1
ATOM 1504 O O . ARG A 1 189 ? 8.536 -4.771 -0.871 1.00 73.56 189 ARG A O 1
ATOM 1511 N N . SER A 1 190 ? 7.464 -6.208 0.475 1.00 68.88 190 SER A N 1
ATOM 1512 C CA . SER A 1 190 ? 7.667 -7.409 -0.344 1.00 68.88 190 SER A CA 1
ATOM 1513 C C . SER A 1 190 ? 7.241 -7.213 -1.803 1.00 68.88 190 SER A C 1
ATOM 1515 O O . SER A 1 190 ? 7.741 -7.901 -2.683 1.00 68.88 190 SER A O 1
ATOM 1517 N N . PHE A 1 191 ? 6.371 -6.233 -2.085 1.00 72.75 191 PHE A N 1
ATOM 1518 C CA . PHE A 1 191 ? 6.005 -5.834 -3.441 1.00 72.75 191 PHE A CA 1
ATOM 1519 C C . PHE A 1 191 ? 6.181 -4.325 -3.659 1.00 72.75 191 PHE A C 1
ATOM 1521 O O . PHE A 1 191 ? 5.906 -3.506 -2.787 1.00 72.75 191 PHE A O 1
ATOM 1528 N N . PHE A 1 192 ? 6.615 -3.948 -4.863 1.00 76.12 192 PHE A N 1
ATOM 1529 C CA . PHE A 1 192 ? 6.886 -2.552 -5.233 1.00 76.12 192 PHE A CA 1
ATOM 1530 C C . PHE A 1 192 ? 5.624 -1.708 -5.448 1.00 76.12 192 PHE A C 1
ATOM 1532 O O . PHE A 1 192 ? 5.702 -0.478 -5.464 1.00 76.12 192 PHE A O 1
ATOM 1539 N N . ARG A 1 193 ? 4.460 -2.345 -5.621 1.00 82.12 193 ARG A N 1
ATOM 1540 C CA . ARG A 1 193 ? 3.208 -1.640 -5.900 1.00 82.12 193 ARG A CA 1
ATOM 1541 C C . ARG A 1 193 ? 2.621 -1.053 -4.625 1.00 82.12 193 ARG A C 1
ATOM 1543 O O . ARG A 1 193 ? 2.101 -1.770 -3.775 1.00 82.12 193 ARG A O 1
ATOM 1550 N N . GLY A 1 194 ? 2.671 0.272 -4.539 1.00 84.50 194 GLY A N 1
ATOM 1551 C CA . GLY A 1 194 ? 2.121 1.028 -3.422 1.00 84.50 194 GLY A CA 1
ATOM 1552 C C . GLY A 1 194 ? 0.608 1.259 -3.494 1.00 84.50 194 GLY A C 1
ATOM 1553 O O . GLY A 1 194 ? -0.061 1.070 -4.516 1.00 84.50 194 GLY A O 1
ATOM 1554 N N . PHE A 1 195 ? 0.083 1.755 -2.382 1.00 88.88 195 PHE A N 1
ATOM 1555 C CA . PHE A 1 195 ? -1.286 2.232 -2.224 1.00 88.88 195 PHE A CA 1
ATOM 1556 C C . PHE A 1 195 ? -1.265 3.755 -2.272 1.00 88.88 195 PHE A C 1
ATOM 1558 O O . PHE A 1 195 ? -0.342 4.371 -1.739 1.00 88.88 195 PHE A O 1
ATOM 1565 N N . ALA A 1 196 ? -2.259 4.374 -2.906 1.00 90.38 196 ALA A N 1
ATOM 1566 C CA . ALA A 1 196 ? -2.398 5.821 -2.818 1.00 90.38 196 ALA A CA 1
ATOM 1567 C C . ALA A 1 196 ? -2.716 6.202 -1.368 1.00 90.38 196 ALA A C 1
ATOM 1569 O O . ALA A 1 196 ? -3.543 5.557 -0.718 1.00 90.38 196 ALA A O 1
ATOM 1570 N N . LEU A 1 197 ? -2.099 7.264 -0.854 1.00 92.06 197 LEU A N 1
ATOM 1571 C CA . LEU A 1 197 ? -2.305 7.664 0.541 1.00 92.06 197 LEU A CA 1
ATOM 1572 C C . LEU A 1 197 ? -3.734 8.158 0.788 1.00 92.06 197 LEU A C 1
ATOM 1574 O O . LEU A 1 197 ? -4.289 7.929 1.858 1.00 92.06 197 LEU A O 1
ATOM 1578 N N . SER A 1 198 ? -4.389 8.694 -0.242 1.00 90.56 198 SER A N 1
ATOM 1579 C CA . SER A 1 198 ? -5.825 8.986 -0.238 1.00 90.56 198 SER A CA 1
ATOM 1580 C C . SER A 1 198 ? -6.703 7.730 -0.099 1.00 90.56 198 SER A C 1
ATOM 1582 O O . SER A 1 198 ? -7.770 7.782 0.516 1.00 90.56 198 SER A O 1
ATOM 1584 N N . ALA A 1 199 ? -6.270 6.578 -0.624 1.00 92.06 199 ALA A N 1
ATOM 1585 C CA . ALA A 1 199 ? -6.969 5.308 -0.436 1.00 92.06 199 ALA A CA 1
ATOM 1586 C C . ALA A 1 199 ? -6.836 4.803 1.003 1.00 92.06 199 ALA A C 1
ATOM 1588 O O . ALA A 1 199 ? -7.832 4.380 1.587 1.00 92.06 199 ALA A O 1
ATOM 1589 N N . LEU A 1 200 ? -5.636 4.889 1.583 1.00 94.12 200 LEU A N 1
ATOM 1590 C CA . LEU A 1 200 ? -5.407 4.545 2.989 1.00 94.12 200 LEU A CA 1
ATOM 1591 C C . LEU A 1 200 ? -6.203 5.456 3.923 1.00 94.12 200 LEU A C 1
ATOM 1593 O O . LEU A 1 200 ? -6.906 4.967 4.801 1.00 94.12 200 LEU A O 1
ATOM 1597 N N . ALA A 1 201 ? -6.192 6.761 3.658 1.00 93.69 201 ALA A N 1
ATOM 1598 C CA . ALA A 1 201 ? -6.987 7.734 4.392 1.00 93.69 201 ALA A CA 1
ATOM 1599 C C . ALA A 1 201 ? -8.486 7.399 4.368 1.00 93.69 201 ALA A C 1
ATOM 1601 O O . ALA A 1 201 ? -9.171 7.451 5.389 1.00 93.69 201 ALA A O 1
ATOM 1602 N N . LYS A 1 202 ? -9.008 6.984 3.207 1.00 93.44 202 LYS A N 1
ATOM 1603 C CA . LYS A 1 202 ? -10.396 6.523 3.090 1.00 93.44 202 LYS A CA 1
ATOM 1604 C C . LYS A 1 202 ? -10.656 5.252 3.906 1.00 93.44 202 LYS A C 1
ATOM 1606 O O . LYS A 1 202 ? -11.702 5.156 4.541 1.00 93.44 202 LYS A O 1
ATOM 1611 N N . LEU A 1 203 ? -9.732 4.288 3.899 1.00 94.94 203 LEU A N 1
ATOM 1612 C CA . LEU A 1 203 ? -9.852 3.073 4.714 1.00 94.94 203 LEU A CA 1
ATOM 1613 C C . LEU A 1 203 ? -9.903 3.401 6.204 1.00 94.94 203 LEU A C 1
ATOM 1615 O O . LEU A 1 203 ? -10.746 2.852 6.906 1.00 94.94 203 LEU A O 1
ATOM 1619 N N . PHE A 1 204 ? -9.042 4.300 6.672 1.00 94.75 204 PHE A N 1
ATOM 1620 C CA . PHE A 1 204 ? -8.984 4.701 8.075 1.00 94.75 204 PHE A CA 1
ATOM 1621 C C . PHE A 1 204 ? -10.234 5.455 8.524 1.00 94.75 204 PHE A C 1
ATOM 1623 O O . PHE A 1 204 ? -10.779 5.148 9.580 1.00 94.75 204 PHE A O 1
ATOM 1630 N N . ASN A 1 205 ? -10.734 6.370 7.693 1.00 93.31 205 ASN A N 1
ATOM 1631 C CA . ASN A 1 205 ? -11.924 7.153 8.018 1.00 93.31 205 ASN A CA 1
ATOM 1632 C C . ASN A 1 205 ? -13.223 6.337 8.005 1.00 93.31 205 ASN A C 1
ATOM 1634 O O . ASN A 1 205 ? -14.131 6.644 8.770 1.00 93.31 205 ASN A O 1
ATOM 1638 N N . GLU A 1 206 ? -13.353 5.355 7.107 1.00 94.06 206 GLU A N 1
ATOM 1639 C CA . GLU A 1 206 ? -14.645 4.692 6.869 1.00 94.06 206 GLU A CA 1
ATOM 1640 C C . GLU A 1 206 ? -14.711 3.241 7.343 1.00 94.06 206 GLU A C 1
ATOM 1642 O O . GLU A 1 206 ? -15.805 2.732 7.554 1.00 94.06 206 GLU A O 1
ATOM 1647 N N . SER A 1 207 ? -13.578 2.546 7.466 1.00 94.62 207 SER A N 1
ATOM 1648 C CA . SER A 1 207 ? -13.586 1.088 7.613 1.00 94.62 207 SER A CA 1
ATOM 1649 C C . SER A 1 207 ? -12.767 0.588 8.798 1.00 94.62 207 SER A C 1
ATOM 1651 O O . SER A 1 207 ? -13.303 -0.077 9.686 1.00 94.62 207 SER A O 1
ATOM 1653 N N . LEU A 1 208 ? -11.488 0.958 8.880 1.00 94.94 208 LEU A N 1
ATOM 1654 C CA . LEU A 1 208 ? -10.546 0.507 9.911 1.00 94.94 208 LEU A CA 1
ATOM 1655 C C . LEU A 1 208 ? -10.699 1.309 11.219 1.00 94.94 208 LEU A C 1
ATOM 1657 O O . LEU A 1 208 ? -9.731 1.801 11.792 1.00 94.94 208 LEU A O 1
ATOM 1661 N N . VAL A 1 209 ? -11.936 1.434 11.701 1.00 92.62 209 VAL A N 1
ATOM 1662 C CA . VAL A 1 209 ? -12.344 2.331 12.798 1.00 92.62 209 VAL A CA 1
ATOM 1663 C C . VAL A 1 209 ? -11.791 1.953 14.175 1.00 92.62 209 VAL A C 1
ATOM 1665 O O . VAL A 1 209 ? -11.801 2.766 15.093 1.00 92.62 209 VAL A O 1
ATOM 1668 N N . ALA A 1 210 ? -11.334 0.711 14.341 1.00 93.44 210 ALA A N 1
ATOM 1669 C CA . ALA A 1 210 ? -10.830 0.180 15.606 1.00 93.44 210 ALA A CA 1
ATOM 1670 C C . ALA A 1 210 ? -9.324 -0.117 15.570 1.00 93.44 210 ALA A C 1
ATOM 1672 O O . ALA A 1 210 ? -8.838 -0.847 16.438 1.00 93.44 210 ALA A O 1
ATOM 1673 N N . LEU A 1 211 ? -8.611 0.414 14.570 1.00 95.31 211 LEU A N 1
ATOM 1674 C CA . LEU A 1 211 ? -7.198 0.151 14.323 1.00 95.31 211 LEU A CA 1
ATOM 1675 C C . LEU A 1 211 ? -6.339 0.614 15.504 1.00 95.31 211 LEU A C 1
ATOM 1677 O O . LEU A 1 211 ? -6.397 1.773 15.901 1.00 95.31 211 LEU A O 1
ATOM 1681 N N . GLU A 1 212 ? -5.529 -0.280 16.057 1.00 94.62 212 GLU A N 1
ATOM 1682 C CA . GLU A 1 212 ? -4.647 -0.003 17.196 1.00 94.62 212 GLU A CA 1
ATOM 1683 C C . GLU A 1 212 ? -3.191 0.146 16.778 1.00 94.62 212 GLU A C 1
ATOM 1685 O O . GLU A 1 212 ? -2.415 0.814 17.464 1.00 94.62 212 GLU A O 1
ATOM 1690 N N . TRP A 1 213 ? -2.804 -0.441 15.652 1.00 93.44 213 TRP A N 1
ATOM 1691 C CA . TRP A 1 213 ? -1.464 -0.275 15.125 1.00 93.44 213 TRP A CA 1
ATOM 1692 C C . TRP A 1 213 ? -1.421 -0.390 13.605 1.00 93.44 213 TRP A C 1
ATOM 1694 O O . TRP A 1 213 ? -2.194 -1.123 12.987 1.00 93.44 213 TRP A O 1
ATOM 1704 N N . PHE A 1 214 ? -0.491 0.350 13.010 1.00 92.81 214 PHE A N 1
ATOM 1705 C CA . PHE A 1 214 ? -0.294 0.421 11.570 1.00 92.81 214 PHE A CA 1
ATOM 1706 C C . PHE A 1 214 ? 1.196 0.300 11.248 1.00 92.81 214 PHE A C 1
ATOM 1708 O O . PHE A 1 214 ? 2.015 1.035 11.804 1.00 92.81 214 PHE A O 1
ATOM 1715 N N . ARG A 1 215 ? 1.548 -0.635 10.360 1.00 90.31 215 ARG A N 1
ATOM 1716 C CA . ARG A 1 215 ? 2.898 -0.769 9.797 1.00 90.31 215 ARG A CA 1
ATOM 1717 C C . ARG A 1 215 ? 2.841 -0.451 8.313 1.00 90.31 215 ARG A C 1
ATOM 1719 O O . ARG A 1 215 ? 2.119 -1.108 7.562 1.00 90.31 215 ARG A O 1
ATOM 1726 N N . PHE A 1 216 ? 3.616 0.541 7.902 1.00 90.31 216 PHE A N 1
ATOM 1727 C CA . PHE A 1 216 ? 3.719 0.942 6.513 1.00 90.31 216 PHE A CA 1
ATOM 1728 C C . PHE A 1 216 ? 5.161 0.868 6.047 1.00 90.31 216 PHE A C 1
ATOM 1730 O O . PHE A 1 216 ? 5.996 1.697 6.407 1.00 90.31 216 PHE A O 1
ATOM 1737 N N . GLU A 1 217 ? 5.438 -0.120 5.210 1.00 86.75 217 GLU A N 1
ATOM 1738 C CA . GLU A 1 217 ? 6.712 -0.234 4.530 1.00 86.75 217 GLU A CA 1
ATOM 1739 C C . GLU A 1 217 ? 6.565 0.086 3.051 1.00 86.75 217 GLU A C 1
ATOM 1741 O O . GLU A 1 217 ? 5.604 -0.322 2.393 1.00 86.75 217 GLU A O 1
ATOM 1746 N N . ARG A 1 218 ? 7.553 0.795 2.506 1.00 86.94 218 ARG A N 1
ATOM 1747 C CA . ARG A 1 218 ? 7.600 1.105 1.078 1.00 86.94 218 ARG A CA 1
ATOM 1748 C C . ARG A 1 218 ? 9.015 1.139 0.530 1.00 86.94 218 ARG A C 1
ATOM 1750 O O . ARG A 1 218 ? 9.989 1.352 1.250 1.00 86.94 218 ARG A O 1
ATOM 1757 N N . TRP A 1 219 ? 9.091 1.019 -0.787 1.00 83.75 219 TRP A N 1
ATOM 1758 C CA . TRP A 1 219 ? 10.269 1.388 -1.554 1.00 83.75 219 TRP A CA 1
ATOM 1759 C C . TRP A 1 219 ? 10.246 2.878 -1.884 1.00 83.75 219 TRP A C 1
ATOM 1761 O O . TRP A 1 219 ? 9.229 3.374 -2.369 1.00 83.75 219 TRP A O 1
ATOM 1771 N N . ALA A 1 220 ? 11.370 3.563 -1.682 1.00 83.69 220 ALA A N 1
ATOM 1772 C CA . ALA A 1 220 ? 11.571 4.947 -2.102 1.00 83.69 220 ALA A CA 1
ATOM 1773 C C . ALA A 1 220 ? 11.305 5.115 -3.606 1.00 83.69 220 ALA A C 1
ATOM 1775 O O . ALA A 1 220 ? 11.583 4.204 -4.402 1.00 83.69 220 ALA A O 1
ATOM 1776 N N . SER A 1 221 ? 10.776 6.278 -3.986 1.00 81.75 221 SER A N 1
ATOM 1777 C CA . SER A 1 221 ? 10.331 6.549 -5.353 1.00 81.75 221 SER A CA 1
ATOM 1778 C C . SER A 1 221 ? 11.483 6.586 -6.356 1.00 81.75 221 SER A C 1
ATOM 1780 O O . SER A 1 221 ? 12.663 6.726 -6.018 1.00 81.75 221 SER A O 1
ATOM 1782 N N . LEU A 1 222 ? 11.133 6.454 -7.637 1.00 77.06 222 LEU A N 1
ATOM 1783 C CA . LEU A 1 222 ? 12.112 6.422 -8.718 1.00 77.06 222 LEU A CA 1
ATOM 1784 C C . LEU A 1 222 ? 12.621 7.818 -9.092 1.00 77.06 222 LEU A C 1
ATOM 1786 O O . LEU A 1 222 ? 13.678 7.912 -9.714 1.00 77.06 222 LEU A O 1
ATOM 1790 N N . THR A 1 223 ? 11.919 8.885 -8.720 1.00 79.44 223 THR A N 1
ATOM 1791 C CA . THR A 1 223 ? 12.347 10.271 -8.944 1.00 79.44 223 THR A CA 1
ATOM 1792 C C . THR A 1 223 ? 12.144 11.114 -7.689 1.00 79.44 223 THR A C 1
ATOM 1794 O O . THR A 1 223 ? 11.352 10.752 -6.818 1.00 79.44 223 THR A O 1
ATOM 1797 N N . TYR A 1 224 ? 12.853 12.243 -7.610 1.00 82.06 224 TYR A N 1
ATOM 1798 C CA . TYR A 1 224 ? 12.688 13.221 -6.534 1.00 82.06 224 TYR A CA 1
ATOM 1799 C C . TYR A 1 224 ? 11.257 13.777 -6.487 1.00 82.06 224 TYR A C 1
ATOM 1801 O O . TYR A 1 224 ? 10.625 13.719 -5.441 1.00 82.06 224 TYR A O 1
ATOM 1809 N N . ASP A 1 225 ? 10.688 14.185 -7.626 1.00 84.06 225 ASP A N 1
ATOM 1810 C CA . ASP A 1 225 ? 9.320 14.730 -7.682 1.00 84.06 225 ASP A CA 1
ATOM 1811 C C . ASP A 1 225 ? 8.256 13.744 -7.177 1.00 84.06 225 ASP A C 1
ATOM 1813 O O . ASP A 1 225 ? 7.299 14.133 -6.511 1.00 84.06 225 ASP A O 1
ATOM 1817 N N . GLN A 1 226 ? 8.421 12.449 -7.469 1.00 83.31 226 GLN A N 1
ATOM 1818 C CA . GLN A 1 226 ? 7.535 11.406 -6.943 1.00 83.31 226 GLN A CA 1
ATOM 1819 C C . GLN A 1 226 ? 7.663 11.269 -5.425 1.00 83.31 226 GLN A C 1
ATOM 1821 O O . GLN A 1 226 ? 6.676 10.996 -4.745 1.00 83.31 226 GLN A O 1
ATOM 1826 N N . GLU A 1 227 ? 8.871 11.452 -4.899 1.00 87.94 227 GLU A N 1
ATOM 1827 C CA . GLU A 1 227 ? 9.140 11.389 -3.469 1.00 87.94 227 GLU A CA 1
ATOM 1828 C C . GLU A 1 227 ? 8.571 12.608 -2.736 1.00 87.94 227 GLU A C 1
ATOM 1830 O O . GLU A 1 227 ? 7.882 12.446 -1.732 1.00 87.94 227 GLU A O 1
ATOM 1835 N N . VAL A 1 228 ? 8.755 13.812 -3.286 1.00 87.50 228 VAL A N 1
ATOM 1836 C CA . VAL A 1 228 ? 8.112 15.036 -2.786 1.00 87.50 228 VAL A CA 1
ATOM 1837 C C . VAL A 1 228 ? 6.595 14.869 -2.789 1.00 87.50 228 VAL A C 1
ATOM 1839 O O . VAL A 1 228 ? 5.966 15.053 -1.752 1.00 87.50 228 VAL A O 1
ATOM 1842 N N . SER A 1 229 ? 6.011 14.422 -3.908 1.00 87.19 229 SER A N 1
ATOM 1843 C CA . SER A 1 229 ? 4.570 14.157 -4.004 1.00 87.19 229 SER A CA 1
ATOM 1844 C C . SER A 1 229 ? 4.092 13.152 -2.955 1.00 87.19 229 SER A C 1
ATOM 1846 O O . SER A 1 229 ? 3.013 13.328 -2.396 1.00 87.19 229 SER A O 1
ATOM 1848 N N . PHE A 1 230 ? 4.882 12.114 -2.666 1.00 89.88 230 PHE A N 1
ATOM 1849 C CA . PHE A 1 230 ? 4.565 11.154 -1.614 1.00 89.88 230 PHE A CA 1
ATOM 1850 C C . PHE A 1 230 ? 4.522 11.820 -0.232 1.00 89.88 230 PHE A C 1
ATOM 1852 O O . PHE A 1 230 ? 3.557 11.609 0.500 1.00 89.88 230 PHE A O 1
ATOM 1859 N N . TYR A 1 231 ? 5.522 12.632 0.127 1.00 90.31 231 TYR A N 1
ATOM 1860 C CA . TYR A 1 231 ? 5.542 13.327 1.419 1.00 90.31 231 TYR A CA 1
ATOM 1861 C C . TYR A 1 231 ? 4.434 14.378 1.533 1.00 90.31 231 TYR A C 1
ATOM 1863 O O . TYR A 1 231 ? 3.800 14.475 2.584 1.00 90.31 231 TYR A O 1
ATOM 1871 N N . THR A 1 232 ? 4.141 15.115 0.460 1.00 90.69 232 THR A N 1
ATOM 1872 C CA . THR A 1 232 ? 2.993 16.028 0.415 1.00 90.69 232 THR A CA 1
ATOM 1873 C C . THR A 1 232 ? 1.693 15.276 0.708 1.00 90.69 232 THR A C 1
ATOM 1875 O O . THR A 1 232 ? 0.943 15.666 1.602 1.00 90.69 232 THR A O 1
ATOM 1878 N N . ASP A 1 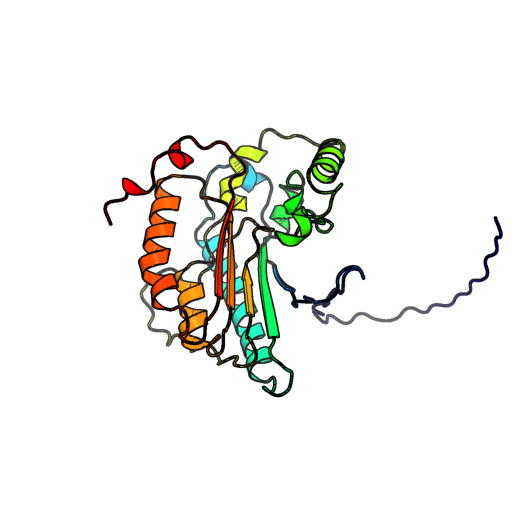233 ? 1.455 14.151 0.032 1.00 90.81 233 ASP A N 1
ATOM 1879 C CA . ASP A 1 233 ? 0.264 13.324 0.246 1.00 90.81 233 ASP A CA 1
ATOM 1880 C C . ASP A 1 233 ? 0.239 12.667 1.637 1.00 90.81 233 ASP A C 1
ATOM 1882 O O . ASP A 1 233 ? -0.832 12.444 2.208 1.00 90.81 233 ASP A O 1
ATOM 1886 N N . LEU A 1 234 ? 1.406 12.350 2.204 1.00 91.19 234 LEU A N 1
ATOM 1887 C CA . LEU A 1 234 ? 1.537 11.761 3.535 1.00 91.19 234 LEU A CA 1
ATOM 1888 C C . LEU A 1 234 ? 0.991 12.715 4.590 1.00 91.19 234 LEU A C 1
ATOM 1890 O O . LEU A 1 234 ? 0.134 12.324 5.388 1.00 91.19 234 LEU A O 1
ATOM 1894 N N . TRP A 1 235 ? 1.442 13.966 4.545 1.00 91.38 235 TRP A N 1
ATOM 1895 C CA . TRP A 1 235 ? 1.002 15.010 5.462 1.00 91.38 235 TRP A CA 1
ATOM 1896 C C . TRP A 1 235 ? -0.416 15.501 5.167 1.00 91.38 235 TRP A C 1
ATOM 1898 O O . TRP A 1 235 ? -1.144 15.822 6.103 1.00 91.38 235 TRP A O 1
ATOM 1908 N N . ALA A 1 236 ? -0.839 15.519 3.900 1.00 90.38 236 ALA A N 1
ATOM 1909 C CA . ALA A 1 236 ? -2.172 15.980 3.515 1.00 90.38 236 ALA A CA 1
ATOM 1910 C C . ALA A 1 236 ? -3.281 14.950 3.787 1.00 90.38 236 ALA A C 1
ATOM 1912 O O . ALA A 1 236 ? -4.393 15.328 4.157 1.00 90.38 236 ALA A O 1
ATOM 1913 N N . PHE A 1 237 ? -3.005 13.655 3.592 1.00 91.06 237 PHE A N 1
ATOM 1914 C CA . PHE A 1 237 ? -4.029 12.609 3.640 1.00 91.06 237 PHE A CA 1
ATOM 1915 C C . PHE A 1 237 ? -3.826 11.618 4.777 1.00 91.06 237 PHE A C 1
ATOM 1917 O O . PHE A 1 237 ? -4.756 11.396 5.548 1.00 91.06 237 PHE A O 1
ATOM 1924 N N . LEU A 1 238 ? -2.654 10.990 4.886 1.00 90.06 238 LEU A N 1
ATOM 1925 C CA . LEU A 1 238 ? -2.490 9.837 5.775 1.00 90.06 238 LEU A CA 1
ATOM 1926 C C . LEU A 1 238 ? -2.416 10.248 7.245 1.00 90.06 238 LEU A C 1
ATOM 1928 O O . LEU A 1 238 ? -3.198 9.757 8.053 1.00 90.06 238 LEU A O 1
ATOM 1932 N N . ILE A 1 239 ? -1.494 11.152 7.587 1.00 91.88 239 ILE A N 1
ATOM 1933 C CA . ILE A 1 239 ? -1.256 11.556 8.979 1.00 91.88 239 ILE A CA 1
ATOM 1934 C C . ILE A 1 239 ? -2.517 12.150 9.631 1.00 91.88 239 ILE A C 1
ATOM 1936 O O . ILE A 1 239 ? -2.853 11.716 10.734 1.00 91.88 239 ILE A O 1
ATOM 1940 N N . PRO A 1 240 ? -3.280 13.048 8.975 1.00 92.69 240 PRO A N 1
ATOM 1941 C CA . PRO A 1 240 ? -4.490 13.615 9.572 1.00 92.69 240 PRO A CA 1
ATOM 1942 C C . PRO A 1 240 ? -5.639 12.615 9.750 1.00 92.69 240 PRO A C 1
ATOM 1944 O O . PRO A 1 240 ? -6.576 12.899 10.491 1.00 92.69 240 PRO A O 1
ATOM 1947 N N . THR A 1 241 ? -5.605 11.475 9.052 1.00 94.06 241 THR A N 1
ATOM 1948 C CA . THR A 1 241 ? -6.693 10.480 9.053 1.00 94.06 241 THR A CA 1
ATOM 1949 C C . THR A 1 241 ? -6.366 9.226 9.849 1.00 94.06 241 THR A C 1
ATOM 1951 O O . THR A 1 241 ? -7.171 8.296 9.879 1.00 94.06 241 THR A O 1
ATOM 1954 N N . LEU A 1 242 ? -5.213 9.187 10.525 1.00 93.12 242 LEU A N 1
ATOM 1955 C CA . LEU A 1 242 ? -4.906 8.112 11.460 1.00 93.12 242 LEU A CA 1
ATOM 1956 C C . LEU A 1 242 ? -6.005 8.030 12.535 1.00 93.12 242 LEU A C 1
ATOM 1958 O O . LEU A 1 242 ? -6.292 9.036 13.192 1.00 93.12 242 LEU A O 1
ATOM 1962 N N . PRO A 1 243 ? -6.624 6.853 12.745 1.00 93.69 243 PRO A N 1
ATOM 1963 C CA . PRO A 1 243 ? -7.652 6.707 13.763 1.00 93.69 243 PRO A CA 1
ATOM 1964 C C . PRO A 1 243 ? -7.094 7.028 15.151 1.00 93.69 243 PRO A C 1
ATOM 1966 O O . PRO A 1 243 ? -5.986 6.619 15.493 1.00 93.69 243 PRO A O 1
ATOM 1969 N N . GLN A 1 244 ? -7.889 7.691 15.994 1.00 93.81 244 GLN A N 1
ATOM 1970 C CA . GLN A 1 244 ? -7.492 8.022 17.374 1.00 93.81 244 GLN A CA 1
ATOM 1971 C C . GLN A 1 244 ? -7.186 6.782 18.229 1.00 93.81 244 GLN A C 1
ATOM 1973 O O . GLN A 1 244 ? -6.539 6.875 19.268 1.00 93.81 244 GLN A O 1
ATOM 1978 N N . THR A 1 245 ? -7.661 5.613 17.802 1.00 94.31 245 THR A N 1
ATOM 1979 C CA . THR A 1 245 ? -7.388 4.324 18.436 1.00 94.31 245 THR A CA 1
ATOM 1980 C C . THR A 1 245 ? -5.969 3.814 18.180 1.00 94.31 245 THR A C 1
ATOM 1982 O O . THR A 1 245 ? -5.538 2.897 18.883 1.00 94.31 245 THR A O 1
ATOM 1985 N N . VAL A 1 246 ? -5.239 4.380 17.209 1.00 95.00 246 VAL A N 1
ATOM 1986 C CA . VAL A 1 246 ? -3.878 3.957 16.864 1.00 95.00 246 VAL A CA 1
ATOM 1987 C C . VAL A 1 246 ? -2.912 4.345 17.980 1.00 95.00 246 VAL A C 1
ATOM 1989 O O . VAL A 1 246 ? -2.705 5.514 18.286 1.00 95.00 246 VAL A O 1
ATOM 1992 N N . LYS A 1 247 ? -2.277 3.331 18.564 1.00 93.50 247 LYS A N 1
ATOM 1993 C CA . LYS A 1 247 ? -1.267 3.437 19.625 1.00 93.50 247 LYS A CA 1
ATOM 1994 C C . LYS A 1 247 ? 0.153 3.305 19.083 1.00 93.50 247 LYS A C 1
ATOM 1996 O O . LYS A 1 247 ? 1.100 3.726 19.740 1.00 93.50 247 LYS A O 1
ATOM 2001 N N . ARG A 1 248 ? 0.317 2.665 17.920 1.00 91.25 248 ARG A N 1
ATOM 2002 C CA . ARG A 1 248 ? 1.625 2.403 17.309 1.00 91.25 248 ARG A CA 1
ATOM 2003 C C . ARG A 1 248 ? 1.579 2.603 15.799 1.00 91.25 248 ARG A C 1
ATOM 2005 O O . ARG A 1 248 ? 0.823 1.932 15.104 1.00 91.25 248 ARG A O 1
ATOM 2012 N N . LEU A 1 249 ? 2.448 3.476 15.309 1.00 90.31 249 LEU A N 1
ATOM 2013 C CA . LEU A 1 249 ? 2.757 3.636 13.896 1.00 90.31 249 LEU A CA 1
ATOM 2014 C C . LEU A 1 249 ? 4.210 3.217 13.679 1.00 90.31 249 LEU A C 1
ATOM 2016 O O . LEU A 1 249 ? 5.096 3.719 14.366 1.00 90.31 249 LEU A O 1
ATOM 2020 N N . SER A 1 250 ? 4.444 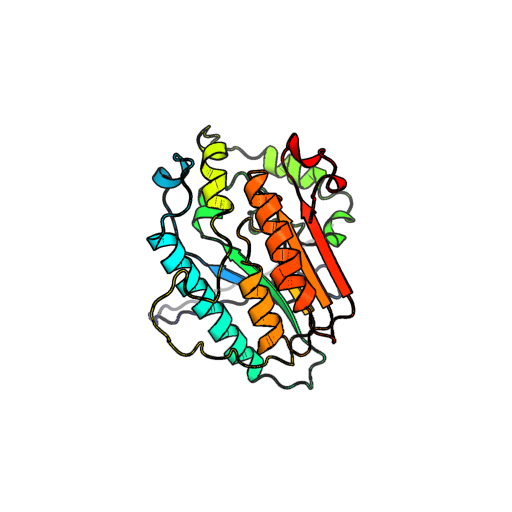2.314 12.733 1.00 87.56 250 SER A N 1
ATOM 2021 C CA . SER A 1 250 ? 5.778 2.033 12.207 1.00 87.56 250 SER A CA 1
ATOM 2022 C C . SER A 1 250 ? 5.814 2.412 10.735 1.00 87.56 250 SER A C 1
ATOM 2024 O O . SER A 1 250 ? 4.944 1.997 9.965 1.00 87.56 250 SER A O 1
ATOM 2026 N N . PHE A 1 251 ? 6.801 3.218 10.357 1.00 86.50 251 PHE A N 1
ATOM 2027 C CA . PHE A 1 251 ? 7.045 3.607 8.978 1.00 86.50 251 PHE A CA 1
ATOM 2028 C C . PHE A 1 251 ? 8.495 3.310 8.624 1.00 86.50 251 PHE A C 1
ATOM 2030 O O . PHE A 1 251 ? 9.410 3.798 9.288 1.00 86.50 251 PHE A O 1
ATOM 2037 N N . SER A 1 252 ? 8.690 2.540 7.559 1.00 81.75 252 SER A N 1
ATOM 2038 C CA . SER A 1 252 ? 10.020 2.193 7.070 1.00 81.75 252 SER A CA 1
ATOM 2039 C C . SER A 1 252 ? 10.087 2.407 5.570 1.00 81.75 252 SER A C 1
ATOM 2041 O O . SER A 1 252 ? 9.267 1.896 4.802 1.00 81.75 252 SER A O 1
ATOM 2043 N N . GLN A 1 253 ? 11.110 3.136 5.144 1.00 83.25 253 GLN A N 1
ATOM 2044 C CA . GLN A 1 253 ? 11.395 3.352 3.740 1.00 83.25 253 GLN A CA 1
ATOM 2045 C C . GLN A 1 253 ? 12.705 2.680 3.361 1.00 83.25 253 GLN A C 1
ATOM 2047 O O . GLN A 1 253 ? 13.726 2.857 4.019 1.00 83.25 253 GLN A O 1
ATOM 2052 N N . TRP A 1 254 ? 12.660 1.938 2.260 1.00 76.44 254 TRP A N 1
ATOM 2053 C CA . TRP A 1 254 ? 13.791 1.181 1.753 1.00 76.44 254 TRP A CA 1
ATOM 2054 C C . TRP A 1 254 ? 14.246 1.723 0.413 1.00 76.44 254 TRP A C 1
ATOM 2056 O O . TRP A 1 254 ? 13.443 2.115 -0.436 1.00 76.44 254 TRP A O 1
ATOM 2066 N N . SER A 1 255 ? 15.552 1.682 0.191 1.00 72.31 255 SER A N 1
ATOM 2067 C CA . SER A 1 255 ? 16.137 1.953 -1.107 1.00 72.31 255 SER A CA 1
ATOM 2068 C C . SER A 1 255 ? 17.113 0.854 -1.468 1.00 72.31 255 SER A C 1
ATOM 2070 O O . SER A 1 255 ? 17.917 0.403 -0.660 1.00 72.31 255 SER A O 1
ATOM 2072 N N . ARG A 1 256 ? 17.009 0.380 -2.706 1.00 59.78 256 ARG A N 1
ATOM 2073 C CA . ARG A 1 256 ? 17.932 -0.624 -3.242 1.00 59.78 256 ARG A CA 1
ATOM 2074 C C . ARG A 1 256 ? 19.121 0.003 -3.962 1.00 59.78 256 ARG A C 1
ATOM 2076 O O . ARG A 1 256 ? 20.106 -0.662 -4.255 1.00 59.78 256 ARG A O 1
ATOM 2083 N N . TRP A 1 257 ? 19.012 1.287 -4.277 1.00 62.50 257 TRP A N 1
ATOM 2084 C CA . TRP A 1 257 ? 19.940 2.004 -5.133 1.00 62.50 257 TRP A CA 1
ATOM 2085 C C . TRP A 1 257 ? 20.450 3.214 -4.360 1.00 62.50 257 TRP A C 1
ATOM 2087 O O . TRP A 1 257 ? 19.627 3.963 -3.834 1.00 62.50 257 TRP A O 1
ATOM 2097 N N . ASN A 1 258 ? 21.770 3.427 -4.334 1.00 51.38 258 ASN A N 1
ATOM 2098 C CA . ASN A 1 258 ? 22.366 4.686 -3.883 1.00 51.38 258 ASN A CA 1
ATOM 2099 C C . ASN A 1 258 ? 21.872 5.798 -4.808 1.00 51.38 258 ASN A C 1
ATOM 2101 O O . ASN A 1 258 ? 22.438 6.046 -5.873 1.00 51.38 258 ASN A O 1
ATOM 2105 N N . ARG A 1 259 ? 20.746 6.404 -4.442 1.00 55.34 259 ARG A N 1
ATOM 2106 C CA . ARG A 1 259 ? 20.138 7.477 -5.212 1.00 55.34 259 ARG A CA 1
ATOM 2107 C C . ARG A 1 259 ? 20.716 8.784 -4.693 1.00 55.34 259 ARG A C 1
ATOM 2109 O O . ARG A 1 259 ? 20.588 9.028 -3.496 1.00 55.34 259 ARG A O 1
ATOM 2116 N N . PRO A 1 260 ? 21.334 9.612 -5.552 1.00 47.41 260 PRO A N 1
ATOM 2117 C CA . PRO A 1 260 ? 22.004 10.836 -5.116 1.00 47.41 260 PRO A CA 1
ATOM 2118 C C . PRO A 1 260 ? 21.113 11.739 -4.249 1.00 47.41 260 PRO A C 1
ATOM 2120 O O . PRO A 1 260 ? 21.574 12.247 -3.237 1.00 47.41 260 PRO A O 1
ATOM 2123 N N . TRP A 1 261 ? 19.820 11.837 -4.579 1.00 55.12 261 TRP A N 1
ATOM 2124 C CA . TRP A 1 261 ? 18.845 12.666 -3.859 1.00 55.12 261 TRP A CA 1
ATOM 2125 C C . TRP A 1 261 ? 18.388 12.103 -2.508 1.00 55.12 261 TRP A C 1
ATOM 2127 O O . TRP A 1 261 ? 17.749 12.806 -1.741 1.00 55.12 261 TRP A O 1
ATOM 2137 N N . MET A 1 262 ? 18.682 10.840 -2.188 1.00 49.66 262 MET A N 1
ATOM 2138 C CA . MET A 1 262 ? 18.329 10.267 -0.880 1.00 49.66 262 MET A CA 1
ATOM 2139 C C . MET A 1 262 ? 19.249 10.754 0.245 1.00 49.66 262 MET A C 1
ATOM 2141 O O . MET A 1 262 ? 18.943 10.567 1.417 1.00 49.66 262 MET A O 1
ATOM 2145 N N . TYR A 1 263 ? 20.378 11.358 -0.128 1.00 49.12 263 TYR A N 1
ATOM 2146 C CA . TYR A 1 263 ? 21.322 12.005 0.777 1.00 49.12 263 TYR A CA 1
ATOM 2147 C C . TYR A 1 263 ? 21.161 13.528 0.791 1.00 49.12 263 TYR A C 1
ATOM 2149 O O . TYR A 1 263 ? 21.933 14.206 1.466 1.00 49.12 263 TYR A O 1
ATOM 2157 N N . GLU A 1 264 ? 20.186 14.070 0.052 1.00 48.91 264 GLU A N 1
ATOM 2158 C CA . GLU A 1 264 ? 19.806 15.464 0.227 1.00 48.91 264 GLU A CA 1
ATOM 2159 C C . GLU A 1 264 ? 18.962 15.577 1.504 1.00 48.91 264 GLU A C 1
ATOM 2161 O O . GLU A 1 264 ? 18.014 14.804 1.678 1.00 48.91 264 GLU A O 1
ATOM 2166 N N . PRO A 1 265 ? 19.329 16.467 2.441 1.00 44.53 265 PRO A N 1
ATOM 2167 C CA . PRO A 1 265 ? 18.631 16.584 3.712 1.00 44.53 265 PRO A CA 1
ATOM 2168 C C . PRO A 1 265 ? 17.150 16.941 3.494 1.00 44.53 265 PRO A C 1
ATOM 2170 O O . PRO A 1 265 ? 16.830 17.919 2.815 1.00 44.53 265 PRO A O 1
ATOM 2173 N N . LEU A 1 266 ? 16.241 16.153 4.083 1.00 50.94 266 LEU A N 1
ATOM 2174 C CA . LEU A 1 266 ? 14.783 16.384 4.056 1.00 50.94 266 LEU A CA 1
ATOM 2175 C C . LEU A 1 266 ? 14.385 17.726 4.709 1.00 50.94 266 LEU A C 1
ATOM 2177 O O . LEU A 1 266 ? 13.268 18.197 4.546 1.00 50.94 266 LEU A O 1
ATOM 2181 N N . ASP A 1 267 ? 15.306 18.349 5.434 1.00 50.38 267 ASP A N 1
ATOM 2182 C CA . ASP A 1 267 ? 15.250 19.682 6.035 1.00 50.38 267 ASP A CA 1
ATOM 2183 C C . ASP A 1 267 ? 15.347 20.839 5.020 1.00 50.38 267 ASP A C 1
ATOM 2185 O O . ASP A 1 267 ? 15.194 21.995 5.405 1.00 50.38 267 ASP A O 1
ATOM 2189 N N . GLN A 1 268 ? 15.523 20.550 3.725 1.00 45.25 268 G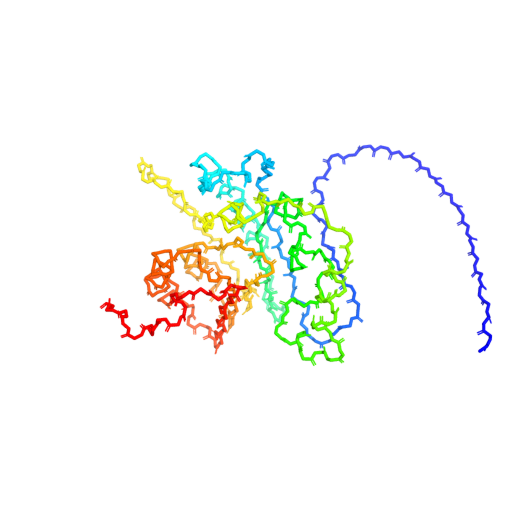LN A N 1
ATOM 2190 C CA . GLN A 1 268 ? 15.330 21.523 2.636 1.00 45.25 268 GLN A CA 1
ATOM 2191 C C . GLN A 1 268 ? 13.930 21.461 2.000 1.00 45.25 268 GLN A C 1
ATOM 2193 O O . GLN A 1 268 ? 13.672 22.130 1.000 1.00 45.25 268 GLN A O 1
ATOM 2198 N N . ILE A 1 269 ? 13.016 20.661 2.559 1.00 45.03 269 ILE A N 1
ATOM 2199 C CA . ILE A 1 269 ? 11.603 20.681 2.179 1.00 45.03 269 ILE A CA 1
ATOM 2200 C C . ILE A 1 269 ? 10.964 21.902 2.853 1.00 45.03 269 ILE A C 1
ATOM 2202 O O . ILE A 1 269 ? 10.575 21.839 4.019 1.00 45.03 269 ILE A O 1
ATOM 2206 N N . ASP A 1 270 ? 10.852 23.009 2.118 1.00 39.91 270 ASP A N 1
ATOM 2207 C CA . ASP A 1 270 ? 9.914 24.078 2.474 1.00 39.91 270 ASP A CA 1
ATOM 2208 C C . ASP A 1 270 ? 8.486 23.509 2.355 1.00 39.91 270 ASP A C 1
ATOM 2210 O O . ASP A 1 270 ? 7.977 23.301 1.250 1.00 39.91 270 ASP A O 1
ATOM 2214 N N . LEU A 1 271 ? 7.888 23.181 3.508 1.00 43.56 271 LEU A N 1
ATOM 2215 C CA . LEU A 1 271 ? 6.484 22.772 3.664 1.00 43.56 271 LEU A CA 1
ATOM 2216 C C . LEU A 1 271 ? 5.525 23.958 3.502 1.00 43.56 271 LEU A C 1
ATOM 2218 O O . LEU A 1 271 ? 5.789 25.021 4.110 1.00 43.56 271 LEU A O 1
#

Organism: NCBI:txid1325734

Sequence (271 aa):
MDLISDLCDTRSPRTEANSGKTCRLSALSPVCRDWQHPSFRIELARYTCSTCSYPEPEDGATVARNNRIFKSAITGLLEVLSSWDRTHGGLSLEVTALSPSDVEHHSYEPELAHDYPFQLEEDLERSPGFAECHTRKAAEPRVFSNRHMRAMNRLYGTPRELAPVFWKVRRKLTTLPETPIVKGFLICRSFFRGFALSALAKLFNESLVALEWFRFERWASLTYDQEVSFYTDLWAFLIPTLPQTVKRLSFSQWSRWNRPWMYEPLDQIDL

pLDDT: mean 70.02, std 22.02, range [21.61, 95.31]

Radius of gyration: 21.27 Å; chains: 1; bounding box: 46×72×45 Å

Foldseek 3Di:
DDDDDDDDDDDDDDDDDDPDPDPDQDDDDDDDPDDPAREAEQAAAADDVVLLQALDADDPVSLQRRLVSVLVSVLVVLVVLLPDDQPPPAHAYEYYYDYPNLCVLPVLPLLLDPVNQPFDPVSVPDPPHDVVSNVVSNPPDDPDDPSNVSNVSVQLHDAHANDPDDDDDPPPSPFRRARLRHAHYEYTASGNHHHQLQRVLSCLQGYPQQHAEYEYEHEQDPDPVVNLVNVVSCVVGNPVSHHPNHPYYHYYYDYPDPDVCVPVDPVPPPD

Secondary structure (DSSP, 8-state):
-----------------------------S--TT--PPEEEEEPPP--HHHHSS-PPPPHHHHHHHHHHHHHHHHHHHHHHHTS-GGGS-EEEEEEEE-HHHHHH-TT-GGGSTT-S--SHHHHTSSS-HHHHHHHHHHS-----TTTGGGHHHHH-PPB-SSPSS-S----PPPPPP-TTEEEEEE-TTSS-PBPHHHHHHHHHHT-TT--EEEEEEEPPSSHHHHHHHHHHIIIIIGGGS-TT--EEEEEEE-SS--GGGGS-GGG---